Protein AF-0000000076696868 (afdb_homodimer)

Radius of gyration: 22.33 Å; Cα contacts (8 Å, |Δi|>4): 711; chains: 2; bounding box: 45×83×72 Å

pLDDT: mean 80.1, std 23.97, range [24.52, 98.88]

InterPro domains:
  IPR021109 Aspartic peptidase domain superfamily [G3DSA:2.40.70.10] (5-138)
  IPR021109 Aspartic peptidase domain superfamily [SSF50630] (14-116)

Organism: Amanita muscaria (strain Koide BX008) (NCBI:txid946122)

Sequence (354 aa):
VERSAMRVLDFKRIIPKPIVIEVMINGRPARGLLDCGSEADFISTTIVDQLKLRRDVLAKQLNIRLAVHGSRSKTNASATVNFQYQGINEERRFDVSNLDNNDVILGTPFWYQHQILGGFNPTRVIVGSNVSLPMEGEEVNVVTSAAADVFEDDLEKIRQMLKTEGADLCPDTAKTGVERSAMRVLDFKRIIPKPIVIEVMINGRPARGLLDCGSEADFISTTIVDQLKLRRDVLAKQLNIRLAVHGSRSKTNASATVNFQYQGINEERRFDVSNLDNNDVILGTPFWYQHQILGGFNPTRVIVGSNVSLPMEGEEVNVVTSAAADVFEDDLEKIRQMLKTEGADLCPDTAKTG

Structure (mmCIF, N/CA/C/O backbone):
data_AF-0000000076696868-model_v1
#
loop_
_entity.id
_entity.type
_entity.pdbx_description
1 polymer 'Uncharacterized protein'
#
loop_
_atom_site.group_PDB
_atom_site.id
_atom_site.type_symbol
_atom_site.label_atom_id
_atom_site.label_alt_id
_atom_site.label_comp_id
_atom_site.label_asym_id
_atom_site.label_entity_id
_atom_site.label_seq_id
_atom_site.pdbx_PDB_ins_code
_atom_site.Cartn_x
_atom_site.Cartn_y
_atom_site.Cartn_z
_atom_site.occupancy
_atom_site.B_iso_or_equiv
_atom_site.auth_seq_id
_atom_site.auth_comp_id
_atom_site.auth_asym_id
_atom_site.auth_atom_id
_atom_site.pdbx_PDB_model_num
ATOM 1 N N . VAL A 1 1 ? -27.203 -40.062 5.914 1 25.92 1 VAL A N 1
ATOM 2 C CA . VAL A 1 1 ? -26.344 -39.25 5.035 1 25.92 1 VAL A CA 1
ATOM 3 C C . VAL A 1 1 ? -25.578 -38.219 5.855 1 25.92 1 VAL A C 1
ATOM 5 O O . VAL A 1 1 ? -26.188 -37.375 6.504 1 25.92 1 VAL A O 1
ATOM 8 N N . GLU A 1 2 ? -24.453 -38.562 6.379 1 24.52 2 GLU A N 1
ATOM 9 C CA . GLU A 1 2 ? -23.547 -37.781 7.234 1 24.52 2 GLU A CA 1
ATOM 10 C C . GLU A 1 2 ? -23.234 -36.406 6.645 1 24.52 2 GLU A C 1
ATOM 12 O O . GLU A 1 2 ? -22.859 -36.312 5.48 1 24.52 2 GLU A O 1
ATOM 17 N N . ARG A 1 3 ? -23.922 -35.375 7.062 1 28.88 3 ARG A N 1
ATOM 18 C CA . ARG A 1 3 ? -23.625 -33.969 6.723 1 28.88 3 ARG A CA 1
ATOM 19 C C . ARG A 1 3 ? -22.125 -33.719 6.734 1 28.88 3 ARG A C 1
ATOM 21 O O . ARG A 1 3 ? -21.484 -33.844 7.777 1 28.88 3 ARG A O 1
ATOM 28 N N . SER A 1 4 ? -21.406 -34.188 5.73 1 29.89 4 SER A N 1
ATOM 29 C CA . SER A 1 4 ? -20.031 -33.75 5.57 1 29.89 4 SER A CA 1
ATOM 30 C C . SER A 1 4 ? -19.859 -32.312 6.02 1 29.89 4 SER A C 1
ATOM 32 O O . SER A 1 4 ? -20.453 -31.391 5.453 1 29.89 4 SER A O 1
ATOM 34 N N . ALA A 1 5 ? -19.844 -32.094 7.277 1 32.12 5 ALA A N 1
ATOM 35 C CA . ALA A 1 5 ? -19.5 -30.859 7.949 1 32.12 5 ALA A CA 1
ATOM 36 C C . ALA A 1 5 ? -18.406 -30.109 7.199 1 32.12 5 ALA A C 1
ATOM 38 O O . ALA A 1 5 ? -17.297 -30.609 7.055 1 32.12 5 ALA A O 1
ATOM 39 N N . MET A 1 6 ? -18.734 -29.484 6.172 1 33.69 6 MET A N 1
ATOM 40 C CA . MET A 1 6 ? -17.812 -28.547 5.566 1 33.69 6 MET A CA 1
ATOM 41 C C . MET A 1 6 ? -17 -27.812 6.637 1 33.69 6 MET A C 1
ATOM 43 O O . MET A 1 6 ? -17.562 -27.188 7.531 1 33.69 6 MET A O 1
ATOM 47 N N . ARG A 1 7 ? -16.031 -28.438 7.27 1 34.72 7 ARG A N 1
ATOM 48 C CA . ARG A 1 7 ? -15.062 -27.812 8.18 1 34.72 7 ARG A CA 1
ATOM 49 C C . ARG A 1 7 ? -14.781 -26.359 7.766 1 34.72 7 ARG A C 1
ATOM 51 O O . ARG A 1 7 ? -14.32 -26.109 6.652 1 34.72 7 ARG A O 1
ATOM 58 N N . VAL A 1 8 ? -15.562 -25.484 8.172 1 38.09 8 VAL A N 1
ATOM 59 C CA . VAL A 1 8 ? -15.227 -24.062 8.109 1 38.09 8 VAL A CA 1
ATOM 60 C C . VAL A 1 8 ? -13.789 -23.859 8.594 1 38.09 8 VAL A C 1
ATOM 62 O O . VAL A 1 8 ? -13.477 -24.141 9.758 1 38.09 8 VAL A O 1
ATOM 65 N N . LEU A 1 9 ? -12.781 -24.344 7.984 1 40.47 9 LEU A N 1
ATOM 66 C CA . LEU A 1 9 ? -11.414 -24.062 8.406 1 40.47 9 LEU A CA 1
ATOM 67 C C . LEU A 1 9 ? -11.25 -22.609 8.812 1 40.47 9 LEU A C 1
ATOM 69 O O . LEU A 1 9 ? -11.555 -21.703 8.031 1 40.47 9 LEU A O 1
ATOM 73 N N . ASP A 1 10 ? -11.461 -22.359 10.102 1 45.59 10 ASP A N 1
ATOM 74 C CA . ASP A 1 10 ? -11.062 -21.109 10.742 1 45.59 10 ASP A CA 1
ATOM 75 C C . ASP A 1 10 ? -9.672 -20.672 10.281 1 45.59 10 ASP A C 1
ATOM 77 O O . ASP A 1 10 ? -8.703 -21.406 10.43 1 45.59 10 ASP A O 1
ATOM 81 N N . PHE A 1 11 ? -9.594 -20.203 9.211 1 53.69 11 PHE A N 1
ATOM 82 C CA . PHE A 1 11 ? -8.273 -19.859 8.695 1 53.69 11 PHE A CA 1
ATOM 83 C C . PHE A 1 11 ? -7.648 -18.734 9.508 1 53.69 11 PHE A C 1
ATOM 85 O O . PHE A 1 11 ? -8.312 -17.734 9.812 1 53.69 11 PHE A O 1
ATOM 92 N N . LYS A 1 12 ? -6.742 -19.094 10.484 1 62.44 12 LYS A N 1
ATOM 93 C CA . LYS A 1 12 ? -5.836 -18.156 11.141 1 62.44 12 LYS A CA 1
ATOM 94 C C . LYS A 1 12 ? -4.93 -17.469 10.125 1 62.44 12 LYS A C 1
ATOM 96 O O . LYS A 1 12 ? -4.25 -18.125 9.344 1 62.44 12 LYS A O 1
ATOM 101 N N . ARG A 1 13 ? -5.211 -16.141 10.023 1 78.06 13 ARG A N 1
ATOM 102 C CA . ARG A 1 13 ? -4.32 -15.438 9.109 1 78.06 13 ARG A CA 1
ATOM 103 C C . ARG A 1 13 ? -3.197 -14.742 9.875 1 78.06 13 ARG A C 1
ATOM 105 O O . ARG A 1 13 ? -3.443 -14.078 10.883 1 78.06 13 ARG A O 1
ATOM 112 N N . ILE A 1 14 ? -1.997 -15.148 9.516 1 87.25 14 ILE A N 1
ATOM 113 C CA . ILE A 1 14 ? -0.809 -14.484 10.047 1 87.25 14 ILE A CA 1
ATOM 114 C C . ILE A 1 14 ? -0.416 -13.328 9.125 1 87.25 14 ILE A C 1
ATOM 116 O O . ILE A 1 14 ? -0.168 -13.531 7.934 1 87.25 14 ILE A O 1
ATOM 120 N N . ILE A 1 15 ? -0.408 -12.156 9.68 1 91.5 15 ILE A N 1
ATOM 121 C CA . ILE A 1 15 ? -0.156 -10.961 8.875 1 91.5 15 ILE A CA 1
ATOM 122 C C . ILE A 1 15 ? 1.052 -10.211 9.438 1 91.5 15 ILE A C 1
ATOM 124 O O . ILE A 1 15 ? 1.029 -9.742 10.578 1 91.5 15 ILE A O 1
ATOM 128 N N . PRO A 1 16 ? 2.119 -10.109 8.68 1 94.88 16 PRO A N 1
ATOM 129 C CA . PRO A 1 16 ? 3.213 -9.242 9.141 1 94.88 16 PRO A CA 1
ATOM 130 C C . PRO A 1 16 ? 2.764 -7.809 9.398 1 94.88 16 PRO A C 1
ATOM 132 O O . PRO A 1 16 ? 1.936 -7.273 8.656 1 94.88 16 PRO A O 1
ATOM 135 N N . LYS A 1 17 ? 3.318 -7.219 10.414 1 92.94 17 LYS A N 1
ATOM 136 C CA . LYS A 1 17 ? 2.996 -5.836 10.75 1 92.94 17 LYS A CA 1
ATOM 137 C C . LYS A 1 17 ? 3.473 -4.879 9.664 1 92.94 17 LYS A C 1
ATOM 139 O O . LYS A 1 17 ? 4.574 -5.035 9.133 1 92.94 17 LYS A O 1
ATOM 144 N N . PRO A 1 18 ? 2.615 -3.977 9.273 1 94.12 18 PRO A N 1
ATOM 145 C CA . PRO A 1 18 ? 3.092 -2.955 8.344 1 94.12 18 PRO A CA 1
ATOM 146 C C . PRO A 1 18 ? 4.176 -2.064 8.945 1 94.12 18 PRO A C 1
ATOM 148 O O . PRO A 1 18 ? 4.445 -2.137 10.141 1 94.12 18 PRO A O 1
ATOM 151 N N . ILE A 1 19 ? 4.812 -1.258 8.078 1 96.88 19 ILE A N 1
ATOM 152 C CA . ILE A 1 19 ? 5.812 -0.314 8.57 1 96.88 19 ILE A CA 1
ATOM 153 C C . ILE A 1 19 ? 5.121 0.958 9.055 1 96.88 19 ILE A C 1
ATOM 155 O O . ILE A 1 19 ? 4.68 1.782 8.25 1 96.88 19 ILE A O 1
ATOM 159 N N . VAL A 1 20 ? 5.047 1.073 10.336 1 96.56 20 VAL A N 1
ATOM 160 C CA . VAL A 1 20 ? 4.469 2.252 10.969 1 96.56 20 VAL A CA 1
ATOM 161 C C . VAL A 1 20 ? 5.551 3.014 11.727 1 96.56 20 VAL A C 1
ATOM 163 O O . VAL A 1 20 ? 6.305 2.424 12.508 1 96.56 20 VAL A O 1
ATOM 166 N N . ILE A 1 21 ? 5.59 4.293 11.445 1 97.44 21 ILE A N 1
ATOM 167 C CA . ILE A 1 21 ? 6.602 5.125 12.086 1 97.44 21 ILE A CA 1
ATOM 168 C C . ILE A 1 21 ? 5.93 6.238 12.883 1 97.44 21 ILE A C 1
ATOM 170 O O . ILE A 1 21 ? 4.773 6.586 12.625 1 97.44 21 ILE A O 1
ATOM 174 N N . GLU A 1 22 ? 6.633 6.746 13.852 1 97.56 22 GLU A N 1
ATOM 175 C CA . GLU A 1 22 ? 6.199 7.945 14.562 1 97.56 22 GLU A CA 1
ATOM 176 C C . GLU A 1 22 ? 6.754 9.203 13.906 1 97.56 22 GLU A C 1
ATOM 178 O O . GLU A 1 22 ? 7.965 9.328 13.711 1 97.56 22 GLU A O 1
ATOM 183 N N . VAL A 1 23 ? 5.891 10.102 13.562 1 98.38 23 VAL A N 1
ATOM 184 C CA . VAL A 1 23 ? 6.273 11.367 12.938 1 98.38 23 VAL A CA 1
ATOM 185 C C . VAL A 1 23 ? 5.742 12.531 13.773 1 98.38 23 VAL A C 1
ATOM 187 O O . VAL A 1 23 ? 4.996 12.328 14.734 1 98.38 23 VAL A O 1
ATOM 190 N N . MET A 1 24 ? 6.207 13.719 13.453 1 98.5 24 MET A N 1
ATOM 191 C CA . MET A 1 24 ? 5.656 14.93 14.055 1 98.5 24 MET A CA 1
ATOM 192 C C . MET A 1 24 ? 4.898 15.758 13.016 1 98.5 24 MET A C 1
ATOM 194 O O . MET A 1 24 ? 5.418 16.031 11.938 1 98.5 24 MET A O 1
ATOM 198 N N . ILE A 1 25 ? 3.715 16.078 13.32 1 98.62 25 ILE A N 1
ATOM 199 C CA . ILE A 1 25 ? 2.893 17 12.539 1 98.62 25 ILE A CA 1
ATOM 200 C C . ILE A 1 25 ? 2.676 18.297 13.328 1 98.62 25 ILE A C 1
ATOM 202 O O . ILE A 1 25 ? 1.98 18.297 14.344 1 98.62 25 ILE A O 1
ATOM 206 N N . ASN A 1 26 ? 3.297 19.391 12.859 1 98.25 26 ASN A N 1
ATOM 207 C CA . ASN A 1 26 ? 3.264 20.656 13.602 1 98.25 26 ASN A CA 1
ATOM 208 C C . ASN A 1 26 ? 3.678 20.453 15.055 1 98.25 26 ASN A C 1
ATOM 210 O O . ASN A 1 26 ? 3.006 20.953 15.969 1 98.25 26 ASN A O 1
ATOM 214 N N . GLY A 1 27 ? 4.672 19.641 15.18 1 97.56 27 GLY A N 1
ATOM 215 C CA . GLY A 1 27 ? 5.258 19.453 16.5 1 97.56 27 GLY A CA 1
ATOM 216 C C . GLY A 1 27 ? 4.512 18.438 17.328 1 97.56 27 GLY A C 1
ATOM 217 O O . GLY A 1 27 ? 4.895 18.156 18.469 1 97.56 27 GLY A O 1
ATOM 218 N N . ARG A 1 28 ? 3.479 17.781 16.875 1 98 28 ARG A N 1
ATOM 219 C CA . ARG A 1 28 ? 2.693 16.797 17.594 1 98 28 ARG A CA 1
ATOM 220 C C . ARG A 1 28 ? 2.947 15.391 17.047 1 98 28 ARG A C 1
ATOM 222 O O . ARG A 1 28 ? 2.947 15.188 15.828 1 98 28 ARG A O 1
ATOM 229 N N . PRO A 1 29 ? 3.117 14.445 17.938 1 97.38 29 PRO A N 1
ATOM 230 C CA . PRO A 1 29 ? 3.357 13.078 17.469 1 97.38 29 PRO A CA 1
ATOM 231 C C . PRO A 1 29 ? 2.16 12.5 16.719 1 97.38 29 PRO A C 1
ATOM 233 O O . PRO A 1 29 ? 1.012 12.75 17.094 1 97.38 29 PRO A O 1
ATOM 236 N N . ALA A 1 30 ? 2.438 11.75 15.688 1 97.81 30 ALA A N 1
ATOM 237 C CA . ALA A 1 30 ? 1.417 11.094 14.875 1 97.81 30 ALA A CA 1
ATOM 238 C C . ALA A 1 30 ? 1.927 9.766 14.32 1 97.81 30 ALA A C 1
ATOM 240 O O . ALA A 1 30 ? 3.135 9.578 14.148 1 97.81 30 ALA A O 1
ATOM 241 N N . ARG A 1 31 ? 1.025 8.891 14.031 1 97.25 31 ARG A N 1
ATOM 242 C CA . ARG A 1 31 ? 1.328 7.582 13.469 1 97.25 31 ARG A CA 1
ATOM 243 C C . ARG A 1 31 ? 1.292 7.621 11.945 1 97.25 31 ARG A C 1
ATOM 245 O O . ARG A 1 31 ? 0.264 7.953 11.352 1 97.25 31 ARG A O 1
ATOM 252 N N . GLY A 1 32 ? 2.42 7.266 11.328 1 98 32 GLY A N 1
ATOM 253 C CA . GLY A 1 32 ? 2.504 7.281 9.883 1 98 32 GLY A CA 1
ATOM 254 C C . GLY A 1 32 ? 2.744 5.906 9.281 1 98 32 GLY A C 1
ATOM 255 O O . GLY A 1 32 ? 3.684 5.211 9.672 1 98 32 GLY A O 1
ATOM 256 N N . LEU A 1 33 ? 1.909 5.523 8.383 1 98 33 LEU A N 1
ATOM 257 C CA . LEU A 1 33 ? 2.107 4.301 7.613 1 98 33 LEU A CA 1
ATOM 258 C C . LEU A 1 33 ? 2.988 4.559 6.398 1 98 33 LEU A C 1
ATOM 260 O O . LEU A 1 33 ? 2.689 5.438 5.586 1 98 33 LEU A O 1
ATOM 264 N N . LEU A 1 34 ? 4.145 3.861 6.293 1 98.44 34 LEU A N 1
ATOM 265 C CA . LEU A 1 34 ? 4.887 3.842 5.035 1 98.44 34 LEU A CA 1
ATOM 266 C C . LEU A 1 34 ? 4.254 2.873 4.043 1 98.44 34 LEU A C 1
ATOM 268 O O . LEU A 1 34 ? 4.246 1.661 4.27 1 98.44 34 LEU A O 1
ATOM 272 N N . ASP A 1 35 ? 3.709 3.451 2.975 1 97.5 35 ASP A N 1
ATOM 273 C CA . ASP A 1 35 ? 2.959 2.664 2 1 97.5 35 ASP A CA 1
ATOM 274 C C . ASP A 1 35 ? 3.467 2.916 0.583 1 97.5 35 ASP A C 1
ATOM 276 O O . ASP A 1 35 ? 3.029 3.855 -0.082 1 97.5 35 ASP A O 1
ATOM 280 N N . CYS A 1 36 ? 4.23 1.98 0.055 1 97.5 36 CYS A N 1
ATOM 281 C CA . CYS A 1 36 ? 4.848 2.166 -1.253 1 97.5 36 CYS A CA 1
ATOM 282 C C . CYS A 1 36 ? 3.848 1.904 -2.373 1 97.5 36 CYS A C 1
ATOM 284 O O . CYS A 1 36 ? 4.176 2.049 -3.551 1 97.5 36 CYS A O 1
ATOM 286 N N . GLY A 1 37 ? 2.648 1.571 -2.006 1 95.12 37 GLY A N 1
ATOM 287 C CA . GLY A 1 37 ? 1.604 1.359 -2.996 1 95.12 37 GLY A CA 1
ATOM 288 C C . GLY A 1 37 ? 0.652 2.535 -3.121 1 95.12 37 GLY A C 1
ATOM 289 O O . GLY A 1 37 ? -0.143 2.6 -4.062 1 95.12 37 GLY A O 1
ATOM 290 N N . SER A 1 38 ? 0.703 3.4 -2.174 1 95.25 38 SER A N 1
ATOM 291 C CA . SER A 1 38 ? -0.161 4.574 -2.211 1 95.25 38 SER A CA 1
ATOM 292 C C . SER A 1 38 ? 0.4 5.645 -3.141 1 95.25 38 SER A C 1
ATOM 294 O O . SER A 1 38 ? 1.537 6.09 -2.971 1 95.25 38 SER A O 1
ATOM 296 N N . GLU A 1 39 ? -0.403 6.102 -4.012 1 93.31 39 GLU A N 1
ATOM 297 C CA . GLU A 1 39 ? 0.048 7.047 -5.031 1 93.31 39 GLU A CA 1
ATOM 298 C C . GLU A 1 39 ? 0.117 8.469 -4.473 1 93.31 39 GLU A C 1
ATOM 300 O O . GLU A 1 39 ? 0.602 9.383 -5.145 1 93.31 39 GLU A O 1
ATOM 305 N N . ALA A 1 40 ? -0.316 8.68 -3.268 1 94.75 40 ALA A N 1
ATOM 306 C CA . ALA A 1 40 ? -0.328 10 -2.652 1 94.75 40 ALA A CA 1
ATOM 307 C C . ALA A 1 40 ? 0.002 9.914 -1.164 1 94.75 40 ALA A C 1
ATOM 309 O O . ALA A 1 40 ? 0.035 8.828 -0.59 1 94.75 40 ALA A O 1
ATOM 310 N N . ASP A 1 41 ? 0.343 11.047 -0.626 1 97.56 41 ASP A N 1
ATOM 311 C CA . ASP A 1 41 ? 0.438 11.227 0.82 1 97.56 41 ASP A CA 1
ATOM 312 C C . ASP A 1 41 ? -0.89 11.703 1.402 1 97.56 41 ASP A C 1
ATOM 314 O O . ASP A 1 41 ? -1.489 12.656 0.893 1 97.56 41 ASP A O 1
ATOM 318 N N . PHE A 1 42 ? -1.286 11.078 2.463 1 97.88 42 PHE A N 1
ATOM 319 C CA . PHE A 1 42 ? -2.584 11.406 3.041 1 97.88 42 PHE A CA 1
ATOM 320 C C . PHE A 1 42 ? -2.441 11.773 4.512 1 97.88 42 PHE A C 1
ATOM 322 O O . PHE A 1 42 ? -1.585 11.234 5.215 1 97.88 42 PHE A O 1
ATOM 329 N N . ILE A 1 43 ? -3.32 12.68 4.926 1 98.44 43 ILE A N 1
ATOM 330 C CA . ILE A 1 43 ? -3.496 12.992 6.34 1 98.44 43 ILE A CA 1
ATOM 331 C C . ILE A 1 43 ? -4.953 12.766 6.738 1 98.44 43 ILE A C 1
ATOM 333 O O . ILE A 1 43 ? -5.867 13.086 5.973 1 98.44 43 ILE A O 1
ATOM 337 N N . SER A 1 44 ? -5.145 12.25 7.902 1 97.62 44 SER A N 1
ATOM 338 C CA . SER A 1 44 ? -6.488 11.859 8.328 1 97.62 44 SER A CA 1
ATOM 339 C C . SER A 1 44 ? -7.328 13.086 8.68 1 97.62 44 SER A C 1
ATOM 341 O O . SER A 1 44 ? -6.812 14.062 9.219 1 97.62 44 SER A O 1
ATOM 343 N N . THR A 1 45 ? -8.602 12.938 8.414 1 96.44 45 THR A N 1
ATOM 344 C CA . THR A 1 45 ? -9.547 13.961 8.852 1 96.44 45 THR A CA 1
ATOM 345 C C . THR A 1 45 ? -9.477 14.148 10.359 1 96.44 45 THR A C 1
ATOM 347 O O . THR A 1 45 ? -9.625 15.266 10.859 1 96.44 45 THR A O 1
ATOM 350 N N . THR A 1 46 ? -9.219 13.102 11.07 1 94.94 46 THR A N 1
ATOM 351 C CA . THR A 1 46 ? -9.141 13.133 12.531 1 94.94 46 THR A CA 1
ATOM 352 C C . THR A 1 46 ? -8.023 14.062 12.992 1 94.94 46 THR A C 1
ATOM 354 O O . THR A 1 46 ? -8.242 14.938 13.836 1 94.94 46 THR A O 1
ATOM 357 N N . ILE A 1 47 ? -6.844 13.93 12.461 1 95.94 47 ILE A N 1
ATOM 358 C CA . ILE A 1 47 ? -5.695 14.742 12.836 1 95.94 47 ILE A CA 1
ATOM 359 C C . ILE A 1 47 ? -5.93 16.188 12.414 1 95.94 47 ILE A C 1
ATOM 361 O O . ILE A 1 47 ? -5.559 17.125 13.133 1 95.94 47 ILE A O 1
ATOM 365 N N . VAL A 1 48 ? -6.484 16.359 11.234 1 97.38 48 VAL A N 1
ATOM 366 C CA . VAL A 1 48 ? -6.781 17.688 10.75 1 97.38 48 VAL A CA 1
ATOM 367 C C . VAL A 1 48 ? -7.695 18.406 11.742 1 97.38 48 VAL A C 1
ATOM 369 O O . VAL A 1 48 ? -7.461 19.578 12.078 1 97.38 48 VAL A O 1
ATOM 372 N N . ASP A 1 49 ? -8.664 17.734 12.203 1 96.06 49 ASP A N 1
ATOM 373 C CA . ASP A 1 49 ? -9.617 18.312 13.141 1 96.06 49 ASP A CA 1
ATOM 374 C C . ASP A 1 49 ? -8.984 18.531 14.508 1 96.06 49 ASP A C 1
ATOM 376 O O . ASP 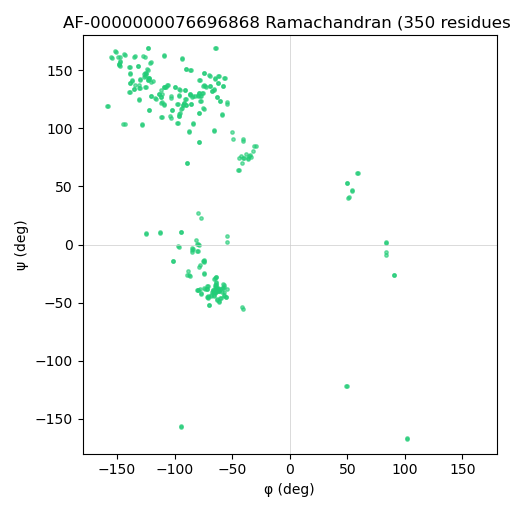A 1 49 ? -9.133 19.594 15.117 1 96.06 49 ASP A O 1
ATOM 380 N N . GLN A 1 50 ? -8.273 17.516 14.969 1 95.25 50 GLN A N 1
ATOM 381 C CA . GLN A 1 50 ? -7.676 17.562 16.297 1 95.25 50 GLN A CA 1
ATOM 382 C C . GLN A 1 50 ? -6.656 18.688 16.406 1 95.25 50 GLN A C 1
ATOM 384 O O . GLN A 1 50 ? -6.574 19.359 17.438 1 95.25 50 GLN A O 1
ATOM 389 N N . LEU A 1 51 ? -5.918 18.875 15.359 1 95.88 51 LEU A N 1
ATOM 390 C CA . LEU A 1 51 ? -4.844 19.859 15.391 1 95.88 51 LEU A CA 1
ATOM 391 C C . LEU A 1 51 ? -5.305 21.188 14.781 1 95.88 51 LEU A C 1
ATOM 393 O O . LEU A 1 51 ? -4.527 22.141 14.695 1 95.88 51 LEU A O 1
ATOM 397 N N . LYS A 1 52 ? -6.59 21.188 14.312 1 96.38 52 LYS A N 1
ATOM 398 C CA . LYS A 1 52 ? -7.18 22.375 13.695 1 96.38 52 LYS A CA 1
ATOM 399 C C . LYS A 1 52 ? -6.309 22.891 12.555 1 96.38 52 LYS A C 1
ATOM 401 O O . LYS A 1 52 ? -6.012 24.094 12.492 1 96.38 52 LYS A O 1
ATOM 406 N N . LEU A 1 53 ? -5.926 21.938 11.773 1 96.88 53 LEU A N 1
ATOM 407 C CA . LEU A 1 53 ? -5.105 22.312 10.617 1 96.88 53 LEU A CA 1
ATOM 408 C C . LEU A 1 53 ? -5.93 23.078 9.586 1 96.88 53 LEU A C 1
ATOM 410 O O . LEU A 1 53 ? -7.113 22.781 9.391 1 96.88 53 LEU A O 1
ATOM 414 N N . ARG A 1 54 ? -5.254 24 8.953 1 95.81 54 ARG A N 1
ATOM 415 C CA . ARG A 1 54 ? -5.902 24.672 7.836 1 95.81 54 ARG A CA 1
ATOM 416 C C . ARG A 1 54 ? -6.074 23.734 6.652 1 95.81 54 ARG A C 1
ATOM 418 O O . ARG A 1 54 ? -5.148 23 6.293 1 95.81 54 ARG A O 1
ATOM 425 N N . ARG A 1 55 ? -7.277 23.781 6.016 1 95.25 55 ARG A N 1
ATOM 426 C CA . ARG A 1 55 ? -7.574 22.984 4.82 1 95.25 55 ARG A CA 1
ATOM 427 C C . ARG A 1 55 ? -7.605 23.875 3.582 1 95.25 55 ARG A C 1
ATOM 429 O O . ARG A 1 55 ? -8.109 25 3.627 1 95.25 55 ARG A O 1
ATOM 436 N N . ASP A 1 56 ? -7.012 23.359 2.568 1 93.44 56 ASP A N 1
ATOM 437 C CA . ASP A 1 56 ? -7.176 23.953 1.245 1 93.44 56 ASP A CA 1
ATOM 438 C C . ASP A 1 56 ? -8.164 23.141 0.402 1 93.44 56 ASP A C 1
ATOM 440 O O . ASP A 1 56 ? -7.914 21.984 0.09 1 93.44 56 ASP A O 1
ATOM 444 N N . VAL A 1 57 ? -9.227 23.75 0.073 1 91.31 57 VAL A N 1
ATOM 445 C CA . VAL A 1 57 ? -10.242 23.078 -0.727 1 91.31 57 VAL A CA 1
ATOM 446 C C . VAL A 1 57 ? -9.781 22.984 -2.18 1 91.31 57 VAL A C 1
ATOM 448 O O . VAL A 1 57 ? -9.328 23.969 -2.758 1 91.31 57 VAL A O 1
ATOM 451 N N . LEU A 1 58 ? -9.898 21.812 -2.656 1 87.31 58 LEU A N 1
ATOM 452 C CA . LEU A 1 58 ? -9.484 21.594 -4.039 1 87.31 58 LEU A CA 1
ATOM 453 C C . LEU A 1 58 ? -10.562 22.078 -5.008 1 87.31 58 LEU A C 1
ATOM 455 O O . LEU A 1 58 ? -11.75 21.906 -4.75 1 87.31 58 LEU A O 1
ATOM 459 N N . ALA A 1 59 ? -10.07 22.641 -6.062 1 81.19 59 ALA A N 1
ATOM 460 C CA . ALA A 1 59 ? -11.016 23.094 -7.086 1 81.19 59 ALA A CA 1
ATOM 461 C C . ALA A 1 59 ? -11.789 21.906 -7.66 1 81.19 59 ALA A C 1
ATOM 463 O O . ALA A 1 59 ? -12.984 22.031 -7.953 1 81.19 59 ALA A O 1
ATOM 464 N N . LYS A 1 60 ? -11.133 20.859 -7.824 1 81.81 60 LYS A N 1
ATOM 465 C CA . LYS A 1 60 ? -11.734 19.609 -8.281 1 81.81 60 LYS A CA 1
ATOM 466 C C . LYS A 1 60 ? -11.414 18.469 -7.316 1 81.81 60 LYS A C 1
ATOM 468 O O . LYS A 1 60 ? -10.281 18.328 -6.855 1 81.81 60 LYS A O 1
ATOM 473 N N . GLN A 1 61 ? -12.484 17.812 -7.129 1 85.94 61 GLN A N 1
ATOM 474 C CA . GLN A 1 61 ? -12.289 16.625 -6.301 1 85.94 61 GLN A CA 1
ATOM 475 C C . GLN A 1 61 ? -11.32 15.648 -6.961 1 85.94 61 GLN A C 1
ATOM 477 O O . GLN A 1 61 ? -11.32 15.492 -8.188 1 85.94 61 GLN A O 1
ATOM 482 N N . LEU A 1 62 ? -10.578 15.016 -6.098 1 85.62 62 LEU A N 1
ATOM 483 C CA . LEU A 1 62 ? -9.625 14.023 -6.594 1 85.62 62 LEU A CA 1
ATOM 484 C C . LEU A 1 62 ? -10.078 12.609 -6.234 1 85.62 62 LEU A C 1
ATOM 486 O O . LEU A 1 62 ? -10.523 12.367 -5.113 1 85.62 62 LEU A O 1
ATOM 490 N N . ASN A 1 63 ? -9.961 11.797 -7.203 1 84.62 63 ASN A N 1
ATOM 491 C CA . ASN A 1 63 ? -10.242 10.383 -6.957 1 84.62 63 ASN A CA 1
ATOM 492 C C . ASN A 1 63 ? -9.062 9.695 -6.273 1 84.62 63 ASN A C 1
ATOM 494 O O . ASN A 1 63 ? -7.91 9.883 -6.672 1 84.62 63 ASN A O 1
ATOM 498 N N . ILE A 1 64 ? -9.398 9.023 -5.25 1 86 64 ILE A N 1
ATOM 499 C CA . ILE A 1 64 ? -8.406 8.188 -4.574 1 86 64 ILE A CA 1
ATOM 500 C C . ILE A 1 64 ? -8.453 6.77 -5.129 1 86 64 ILE A C 1
ATOM 502 O O . ILE A 1 64 ? -9.5 6.117 -5.082 1 86 64 ILE A O 1
ATOM 506 N N . ARG A 1 65 ? -7.348 6.348 -5.664 1 84.12 65 ARG A N 1
ATOM 507 C CA . ARG A 1 65 ? -7.293 4.992 -6.195 1 84.12 65 ARG A CA 1
ATOM 508 C C . ARG A 1 65 ? -7.145 3.969 -5.074 1 84.12 65 ARG A C 1
ATOM 510 O O . ARG A 1 65 ? -6.234 4.07 -4.25 1 84.12 65 ARG A O 1
ATOM 517 N N . LEU A 1 66 ? -8.102 3.072 -5.078 1 84.94 66 LEU A N 1
ATOM 518 C CA . LEU A 1 66 ? -8.062 1.965 -4.129 1 84.94 66 LEU A CA 1
ATOM 519 C C . LEU A 1 66 ? -7.75 0.651 -4.84 1 84.94 66 LEU A C 1
ATOM 521 O O . LEU A 1 66 ? -7.824 0.572 -6.066 1 84.94 66 LEU A O 1
ATOM 525 N N . ALA A 1 67 ? -7.355 -0.32 -4.145 1 83.25 67 ALA A N 1
ATOM 526 C CA . ALA A 1 67 ? -6.848 -1.576 -4.691 1 83.25 67 ALA A CA 1
ATOM 527 C C . ALA A 1 67 ? -7.938 -2.316 -5.465 1 83.25 67 ALA A C 1
ATOM 529 O O . ALA A 1 67 ? -7.66 -2.943 -6.488 1 83.25 67 ALA A O 1
ATOM 530 N N . VAL A 1 68 ? -9.078 -2.207 -5.008 1 85.44 68 VAL A N 1
ATOM 531 C CA . VAL A 1 68 ? -10.172 -3.004 -5.547 1 85.44 68 VAL A CA 1
ATOM 532 C C . VAL A 1 68 ? -10.938 -2.191 -6.586 1 85.44 68 VAL A C 1
ATOM 534 O O . VAL A 1 68 ? -11.344 -1.056 -6.324 1 85.44 68 VAL A O 1
ATOM 537 N N . HIS A 1 69 ? -11.078 -2.826 -7.684 1 83 69 HIS A N 1
ATOM 538 C CA . HIS A 1 69 ? -11.82 -2.178 -8.758 1 83 69 HIS A CA 1
ATOM 539 C C . HIS A 1 69 ? -13.234 -1.821 -8.32 1 83 69 HIS A C 1
ATOM 541 O O . HIS A 1 69 ? -13.914 -2.625 -7.676 1 83 69 HIS A O 1
ATOM 547 N N . GLY A 1 70 ? -13.625 -0.609 -8.703 1 78.75 70 GLY A N 1
ATOM 548 C CA . GLY A 1 70 ? -14.969 -0.169 -8.383 1 78.75 70 GLY A CA 1
ATOM 549 C C . GLY A 1 70 ? -15.062 0.554 -7.051 1 78.75 70 GLY A C 1
ATOM 550 O O . GLY A 1 70 ? -16.047 1.262 -6.793 1 78.75 70 GLY A O 1
ATOM 551 N N . SER A 1 71 ? -14.164 0.235 -6.195 1 79.62 71 SER A N 1
ATOM 552 C CA . SER A 1 71 ? -14.117 1.021 -4.969 1 79.62 71 SER A CA 1
ATOM 553 C C . SER A 1 71 ? -13.672 2.453 -5.242 1 79.62 71 SER A C 1
ATOM 555 O O . SER A 1 71 ? -12.727 2.678 -6 1 79.62 71 SER A O 1
ATOM 557 N N . ARG A 1 72 ? -14.43 3.33 -4.684 1 77.62 72 ARG A N 1
ATOM 558 C CA . ARG A 1 72 ? -14.156 4.73 -4.977 1 77.62 72 ARG A CA 1
ATOM 559 C C . ARG A 1 72 ? -14.086 5.559 -3.697 1 77.62 72 ARG A C 1
ATOM 561 O O . ARG A 1 72 ? -14.844 5.316 -2.756 1 77.62 72 ARG A O 1
ATOM 568 N N . SER A 1 73 ? -13.141 6.336 -3.646 1 85.56 73 SER A N 1
ATOM 569 C CA . SER A 1 73 ? -13.047 7.395 -2.646 1 85.56 73 SER A CA 1
ATOM 570 C C . SER A 1 73 ? -12.523 8.688 -3.26 1 85.56 73 SER A C 1
ATOM 572 O O . SER A 1 73 ? -11.961 8.68 -4.352 1 85.56 73 SER A O 1
ATOM 574 N N . LYS A 1 74 ? -12.945 9.727 -2.613 1 88.12 74 LYS A N 1
ATOM 575 C CA . LYS A 1 74 ? -12.547 11.039 -3.111 1 88.12 74 LYS A CA 1
ATOM 576 C C . LYS A 1 74 ? -12.016 11.914 -1.98 1 88.12 74 LYS A C 1
ATOM 578 O O . LYS A 1 74 ? -12.336 11.695 -0.811 1 88.12 74 LYS A O 1
ATOM 583 N N . THR A 1 75 ? -11.227 12.758 -2.373 1 90.75 75 THR A N 1
ATOM 584 C CA . THR A 1 75 ? -10.805 13.812 -1.464 1 90.75 75 THR A CA 1
ATOM 585 C C . THR A 1 75 ? -11.039 15.188 -2.088 1 90.75 75 THR A C 1
ATOM 587 O O . THR A 1 75 ? -10.914 15.352 -3.303 1 90.75 75 THR A O 1
ATOM 590 N N . ASN A 1 76 ? -11.414 16.141 -1.205 1 91.69 76 ASN A N 1
ATOM 591 C CA . ASN A 1 76 ? -11.703 17.484 -1.694 1 91.69 76 ASN A CA 1
ATOM 592 C C . ASN A 1 76 ? -10.859 18.531 -0.977 1 91.69 76 ASN A C 1
ATOM 594 O O . ASN A 1 76 ? -11.117 19.734 -1.097 1 91.69 76 ASN A O 1
ATOM 598 N N . ALA A 1 77 ? -9.969 18.094 -0.264 1 95.25 77 ALA A N 1
ATOM 599 C CA . ALA A 1 77 ? -9.164 19.047 0.498 1 95.25 77 ALA A CA 1
ATOM 600 C C . ALA A 1 77 ? -7.734 18.547 0.672 1 95.25 77 ALA A C 1
ATOM 602 O O . ALA A 1 77 ? -7.473 17.344 0.566 1 95.25 77 ALA A O 1
ATOM 603 N N . SER A 1 78 ? -6.883 19.438 0.838 1 96.69 78 SER A N 1
ATOM 604 C CA . SER A 1 78 ? -5.504 19.172 1.233 1 96.69 78 SER A CA 1
ATOM 605 C C . SER A 1 78 ? -5.113 20 2.459 1 96.69 78 SER A C 1
ATOM 607 O O . SER A 1 78 ? -5.824 20.922 2.848 1 96.69 78 SER A O 1
ATOM 609 N N . ALA A 1 79 ? -4.07 19.609 3.127 1 97.62 79 ALA A N 1
ATOM 610 C CA . ALA A 1 79 ? -3.463 20.344 4.23 1 97.62 79 ALA A CA 1
ATOM 611 C C . ALA A 1 79 ? -1.942 20.375 4.102 1 97.62 79 ALA A C 1
ATOM 613 O O . ALA A 1 79 ? -1.326 19.375 3.734 1 97.62 79 ALA A O 1
ATOM 614 N N . THR A 1 80 ? -1.401 21.5 4.293 1 98.19 80 THR A N 1
ATOM 615 C CA . THR A 1 80 ? 0.047 21.672 4.348 1 98.19 80 THR A CA 1
ATOM 616 C C . THR A 1 80 ? 0.518 21.844 5.789 1 98.19 80 THR A C 1
ATOM 618 O O . THR A 1 80 ? 0.008 22.688 6.52 1 98.19 80 THR A O 1
ATOM 621 N N . VAL A 1 81 ? 1.454 21.047 6.203 1 98.56 81 VAL A N 1
ATOM 622 C CA . VAL A 1 81 ? 1.868 21.031 7.602 1 98.56 81 VAL A CA 1
ATOM 623 C C . VAL A 1 81 ? 3.393 21.031 7.691 1 98.56 81 VAL A C 1
ATOM 625 O O . VAL A 1 81 ? 4.078 20.781 6.699 1 98.56 81 VAL A O 1
ATOM 628 N N . ASN A 1 82 ? 3.912 21.391 8.883 1 98.69 82 ASN A N 1
ATOM 629 C CA . ASN A 1 82 ? 5.293 21.047 9.219 1 98.69 82 ASN A CA 1
ATOM 630 C C . ASN A 1 82 ? 5.441 19.578 9.562 1 98.69 82 ASN A C 1
ATOM 632 O O . ASN A 1 82 ? 4.793 19.078 10.484 1 98.69 82 ASN A O 1
ATOM 636 N N . PHE A 1 83 ? 6.18 18.906 8.773 1 98.75 83 PHE A N 1
ATOM 637 C CA . PHE A 1 83 ? 6.371 17.469 8.883 1 98.75 83 PHE A CA 1
ATOM 638 C C . PHE A 1 83 ? 7.793 17.141 9.32 1 98.75 83 PHE A C 1
ATOM 640 O O . PHE A 1 83 ? 8.758 17.641 8.742 1 98.75 83 PHE A O 1
ATOM 647 N N . GLN A 1 84 ? 7.871 16.281 10.375 1 98.81 84 GLN A N 1
ATOM 648 C CA . GLN A 1 84 ? 9.188 15.875 10.844 1 98.81 84 GLN A CA 1
ATOM 649 C C . GLN A 1 84 ? 9.266 14.359 11.008 1 98.81 84 GLN A C 1
ATOM 651 O O . GLN A 1 84 ? 8.336 13.734 11.531 1 98.81 84 GLN A O 1
ATOM 656 N N . TYR A 1 85 ? 10.312 13.766 10.602 1 98.75 85 TYR A N 1
ATOM 657 C CA . TYR A 1 85 ? 10.68 12.367 10.758 1 98.75 85 TYR A CA 1
ATOM 658 C C . TYR A 1 85 ? 12.188 12.18 10.617 1 98.75 85 TYR A C 1
ATOM 660 O O . TYR A 1 85 ? 12.758 12.492 9.57 1 98.75 85 TYR A O 1
ATOM 668 N N . GLN A 1 86 ? 12.781 11.688 11.695 1 97.25 86 GLN A N 1
ATOM 669 C CA . GLN A 1 86 ? 14.234 11.602 11.719 1 97.25 86 GLN A CA 1
ATOM 670 C C . GLN A 1 86 ? 14.867 12.93 11.305 1 97.25 86 GLN A C 1
ATOM 672 O O . GLN A 1 86 ? 14.57 13.977 11.891 1 97.25 86 GLN A O 1
ATOM 677 N N . GLY A 1 87 ? 15.672 12.992 10.289 1 98.12 87 GLY A N 1
ATOM 678 C CA . GLY A 1 87 ? 16.359 14.195 9.859 1 98.12 87 GLY A CA 1
ATOM 679 C C . GLY A 1 87 ? 15.508 15.062 8.945 1 98.12 87 GLY A C 1
ATOM 680 O O . GLY A 1 87 ? 15.906 16.188 8.602 1 98.12 87 GLY A O 1
ATOM 681 N N . ILE A 1 88 ? 14.367 14.625 8.633 1 98.75 88 ILE A N 1
ATOM 682 C CA . ILE A 1 88 ? 13.484 15.367 7.742 1 98.75 88 ILE A CA 1
ATOM 683 C C . ILE 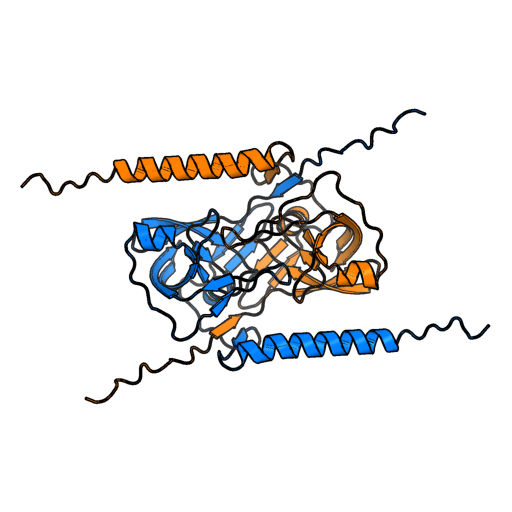A 1 88 ? 12.703 16.406 8.539 1 98.75 88 ILE A C 1
ATOM 685 O O . ILE A 1 88 ? 12.133 16.109 9.586 1 98.75 88 ILE A O 1
ATOM 689 N N . ASN A 1 89 ? 12.734 17.578 8.133 1 98.81 89 ASN A N 1
ATOM 690 C CA . ASN A 1 89 ? 11.969 18.719 8.641 1 98.81 89 ASN A CA 1
ATOM 691 C C . ASN A 1 89 ? 11.547 19.656 7.52 1 98.81 89 ASN A C 1
ATOM 693 O O . ASN A 1 89 ? 12.359 20.438 7.02 1 98.81 89 ASN A O 1
ATOM 697 N N . GLU A 1 90 ? 10.258 19.562 7.168 1 98.75 90 GLU A N 1
ATOM 698 C CA . GLU A 1 90 ? 9.828 20.297 5.992 1 98.75 90 GLU A CA 1
ATOM 699 C C . GLU A 1 90 ? 8.336 20.625 6.059 1 98.75 90 GLU A C 1
ATOM 701 O O . GLU A 1 90 ? 7.602 20.016 6.84 1 98.75 90 GLU A O 1
ATOM 706 N N . GLU A 1 91 ? 7.98 21.641 5.219 1 98.5 91 GLU A N 1
ATOM 707 C CA . GLU A 1 91 ? 6.562 21.797 4.898 1 98.5 91 GLU A CA 1
ATOM 708 C C . GLU A 1 91 ? 6.109 20.781 3.859 1 98.5 91 GLU A C 1
ATOM 710 O O . GLU A 1 91 ? 6.746 20.625 2.816 1 98.5 91 GLU A O 1
ATOM 715 N N . ARG A 1 92 ? 5.066 20.094 4.191 1 98.19 92 ARG A N 1
ATOM 716 C CA . ARG A 1 92 ? 4.613 19.047 3.281 1 98.19 92 ARG A CA 1
ATOM 717 C C . ARG A 1 92 ? 3.096 19.062 3.125 1 98.19 92 ARG A C 1
ATOM 719 O O . ARG A 1 92 ? 2.369 19.25 4.105 1 98.19 92 ARG A O 1
ATOM 726 N N . ARG A 1 93 ? 2.676 18.828 1.912 1 97.06 93 ARG A N 1
ATOM 727 C CA . ARG A 1 93 ? 1.261 18.797 1.556 1 97.06 93 ARG A CA 1
ATOM 728 C C . ARG A 1 93 ? 0.719 17.375 1.572 1 97.06 93 ARG A C 1
ATOM 730 O O . ARG A 1 93 ? 1.381 16.453 1.099 1 97.06 93 ARG A O 1
ATOM 737 N N . PHE A 1 94 ? -0.393 17.25 2.189 1 97.69 94 PHE A N 1
ATOM 738 C CA . PHE A 1 94 ? -1.115 15.984 2.232 1 97.69 94 PHE A CA 1
ATOM 739 C C . PHE A 1 94 ? -2.523 16.141 1.673 1 97.69 94 PHE A C 1
ATOM 741 O O . PHE A 1 94 ? -3.158 17.188 1.864 1 97.69 94 PHE A O 1
ATOM 748 N N . ASP A 1 95 ? -2.982 15.141 0.973 1 96.44 95 ASP A N 1
ATOM 749 C CA . ASP A 1 95 ? -4.418 15.055 0.718 1 96.44 95 ASP A CA 1
ATOM 750 C C . ASP A 1 95 ? -5.172 14.609 1.969 1 96.44 95 ASP A C 1
ATOM 752 O O . ASP A 1 95 ? -4.734 13.695 2.67 1 96.44 95 ASP A O 1
ATOM 756 N N . VAL A 1 96 ? -6.289 15.242 2.23 1 97.25 96 VAL A N 1
ATOM 757 C CA . VAL A 1 96 ? -7.07 14.914 3.418 1 97.25 96 VAL A CA 1
ATOM 758 C C . VAL A 1 96 ? -8.023 13.766 3.104 1 97.25 96 VAL A C 1
ATOM 760 O O . VAL A 1 96 ? -8.734 13.797 2.098 1 97.25 96 VAL A O 1
ATOM 763 N N . SER A 1 97 ? -8.016 12.781 3.918 1 95.94 97 SER A N 1
ATOM 764 C CA . SER A 1 97 ? -8.914 11.641 3.74 1 95.94 97 SER A CA 1
ATOM 765 C C . SER A 1 97 ? -9.32 11.047 5.082 1 95.94 97 SER A C 1
ATOM 767 O O . SER A 1 97 ? -8.656 11.273 6.098 1 95.94 97 SER A O 1
ATOM 769 N N . ASN A 1 98 ? -10.453 10.352 5.066 1 94.12 98 ASN A N 1
ATOM 770 C CA . ASN A 1 98 ? -10.875 9.594 6.242 1 94.12 98 ASN A CA 1
ATOM 771 C C . ASN A 1 98 ? -10.125 8.266 6.348 1 94.12 98 ASN A C 1
ATOM 773 O O . ASN A 1 98 ? -10.641 7.223 5.934 1 94.12 98 ASN A O 1
ATOM 777 N N . LEU A 1 99 ? -8.992 8.305 6.984 1 92.88 99 LEU A N 1
ATOM 778 C CA . LEU A 1 99 ? -8.094 7.148 7.023 1 92.88 99 LEU A CA 1
ATOM 779 C C . LEU A 1 99 ? -8.477 6.207 8.164 1 92.88 99 LEU A C 1
ATOM 781 O O . LEU A 1 99 ? -8.938 6.656 9.219 1 92.88 99 LEU A O 1
ATOM 785 N N . ASP A 1 100 ? -8.141 4.973 7.82 1 82.44 100 ASP A N 1
ATOM 786 C CA . ASP A 1 100 ? -8.375 3.945 8.836 1 82.44 100 ASP A CA 1
ATOM 787 C C . ASP A 1 100 ? -7.109 3.67 9.641 1 82.44 100 ASP A C 1
ATOM 789 O O . ASP A 1 100 ? -6.086 3.266 9.078 1 82.44 100 ASP A O 1
ATOM 793 N N . ASN A 1 101 ? -6.965 3.953 10.883 1 84 101 ASN A N 1
ATOM 794 C CA . ASN A 1 101 ? -5.984 3.461 11.852 1 84 101 ASN A CA 1
ATOM 795 C C . ASN A 1 101 ? -4.676 4.242 11.766 1 84 101 ASN A C 1
ATOM 797 O O . ASN A 1 101 ? -3.734 3.961 12.508 1 84 101 ASN A O 1
ATOM 801 N N . ASN A 1 102 ? -4.535 5.09 10.828 1 93.31 102 ASN A N 1
ATOM 802 C CA . ASN A 1 102 ? -3.312 5.871 10.688 1 93.31 102 ASN A CA 1
ATOM 803 C C . ASN A 1 102 ? -3.607 7.367 10.625 1 93.31 102 ASN A C 1
ATOM 805 O O . ASN A 1 102 ? -4.645 7.777 10.102 1 93.31 102 ASN A O 1
ATOM 809 N N . ASP A 1 103 ? -2.678 8.086 11.172 1 97.25 103 ASP A N 1
ATOM 810 C CA . ASP A 1 103 ? -2.805 9.539 11.117 1 97.25 103 ASP A CA 1
ATOM 811 C C . ASP A 1 103 ? -2.363 10.07 9.758 1 97.25 103 ASP A C 1
ATOM 813 O O . ASP A 1 103 ? -2.951 11.023 9.242 1 97.25 103 ASP A O 1
ATOM 817 N N . VAL A 1 104 ? -1.316 9.484 9.227 1 98.38 104 VAL A N 1
ATOM 818 C CA . VAL A 1 104 ? -0.85 9.852 7.898 1 98.38 104 VAL A CA 1
ATOM 819 C C . VAL A 1 104 ? -0.446 8.594 7.129 1 98.38 104 VAL A C 1
ATOM 821 O O . VAL A 1 104 ? -0.041 7.594 7.727 1 98.38 104 VAL A O 1
ATOM 824 N N . ILE A 1 105 ? -0.643 8.617 5.867 1 98.19 105 ILE A N 1
ATOM 825 C CA . ILE A 1 105 ? -0.078 7.648 4.934 1 98.19 105 ILE A CA 1
ATOM 826 C C . ILE A 1 105 ? 0.997 8.32 4.082 1 98.19 105 ILE A C 1
ATOM 828 O O . ILE A 1 105 ? 0.746 9.352 3.455 1 98.19 105 ILE A O 1
ATOM 832 N N . LEU A 1 106 ? 2.182 7.777 4.195 1 98.69 106 LEU A N 1
ATOM 833 C CA . LEU A 1 106 ? 3.299 8.242 3.377 1 98.69 106 LEU A CA 1
ATOM 834 C C . LEU A 1 106 ? 3.482 7.352 2.152 1 98.69 106 LEU A C 1
ATOM 836 O O . LEU A 1 106 ? 4.027 6.25 2.256 1 98.69 106 LEU A O 1
ATOM 840 N N . GLY A 1 107 ? 3.055 7.887 1.021 1 98.19 107 GLY A N 1
ATOM 841 C CA . GLY A 1 107 ? 3.023 7.121 -0.216 1 98.19 107 GLY A CA 1
ATOM 842 C C . GLY A 1 107 ? 4.266 7.316 -1.066 1 98.19 107 GLY A C 1
ATOM 843 O O . GLY A 1 107 ? 5.324 7.684 -0.553 1 98.19 107 GLY A O 1
ATOM 844 N N . THR A 1 108 ? 4.102 7.059 -2.395 1 97.81 108 THR A N 1
ATOM 845 C CA . THR A 1 108 ? 5.223 7.027 -3.326 1 97.81 108 THR A CA 1
ATOM 846 C C . THR A 1 108 ? 5.883 8.398 -3.426 1 97.81 108 THR A C 1
ATOM 848 O O . THR A 1 108 ? 7.094 8.5 -3.625 1 97.81 108 THR A O 1
ATOM 851 N N . PRO A 1 109 ? 5.191 9.555 -3.295 1 97.75 109 PRO A N 1
ATOM 852 C CA . PRO A 1 109 ? 5.906 10.828 -3.318 1 97.75 109 PRO A CA 1
ATOM 853 C C . PRO A 1 109 ? 6.934 10.953 -2.193 1 97.75 109 PRO A C 1
ATOM 855 O O . PRO A 1 109 ? 8.078 11.336 -2.436 1 97.75 109 PRO A O 1
ATOM 858 N N . PHE A 1 110 ? 6.496 10.586 -1.016 1 98.62 110 PHE A N 1
ATOM 859 C CA . PHE A 1 110 ? 7.418 10.625 0.114 1 98.62 110 PHE A CA 1
ATOM 860 C C . PHE A 1 110 ? 8.578 9.664 -0.096 1 98.62 110 PHE A C 1
ATOM 862 O O . PHE A 1 110 ? 9.742 10.023 0.115 1 98.62 110 PHE A O 1
ATOM 869 N N . TRP A 1 111 ? 8.266 8.422 -0.5 1 98.62 111 TRP A N 1
ATOM 870 C CA . TRP A 1 111 ? 9.281 7.406 -0.761 1 98.62 111 TRP A CA 1
ATOM 871 C C . TRP A 1 111 ? 10.305 7.906 -1.781 1 98.62 111 TRP A C 1
ATOM 873 O O . TRP A 1 111 ? 11.508 7.754 -1.585 1 98.62 111 TRP A O 1
ATOM 883 N N . TYR A 1 112 ? 9.797 8.5 -2.809 1 98.44 112 TYR A N 1
ATOM 884 C CA . TYR A 1 112 ? 10.648 8.977 -3.895 1 98.44 112 TYR A CA 1
ATOM 885 C C . TYR A 1 112 ? 11.477 10.172 -3.455 1 98.44 112 TYR A C 1
ATOM 887 O O . TYR A 1 112 ? 12.703 10.172 -3.596 1 98.44 112 TYR A O 1
ATOM 895 N N . GLN A 1 113 ? 10.836 11.164 -2.904 1 98.5 113 GLN A N 1
ATOM 896 C CA . GLN A 1 113 ? 11.492 12.43 -2.59 1 98.5 113 GLN A CA 1
ATOM 897 C C . GLN A 1 113 ? 12.578 12.242 -1.535 1 98.5 113 GLN A C 1
ATOM 899 O O . GLN A 1 113 ? 13.578 12.961 -1.528 1 98.5 113 GLN A O 1
ATOM 904 N N . HIS A 1 114 ? 12.453 11.242 -0.659 1 98.69 114 HIS A N 1
ATOM 905 C CA . HIS A 1 114 ? 13.406 11.062 0.428 1 98.69 114 HIS A CA 1
ATOM 906 C C . HIS A 1 114 ? 14.227 9.789 0.237 1 98.69 114 HIS A C 1
ATOM 908 O O . HIS A 1 114 ? 14.93 9.359 1.15 1 98.69 114 HIS A O 1
ATOM 914 N N . GLN A 1 115 ? 14.117 9.18 -0.936 1 98.12 115 GLN A N 1
ATOM 915 C CA . GLN A 1 115 ? 14.883 7.984 -1.277 1 98.12 115 GLN A CA 1
ATOM 916 C C . GLN A 1 115 ? 14.773 6.926 -0.183 1 98.12 115 GLN A C 1
ATOM 918 O O . GLN A 1 115 ? 15.781 6.426 0.309 1 98.12 115 GLN A O 1
ATOM 923 N N . ILE A 1 116 ? 13.555 6.594 0.17 1 98.62 116 ILE A N 1
ATOM 924 C CA . ILE A 1 116 ? 13.289 5.629 1.232 1 98.62 116 ILE A CA 1
ATOM 925 C C . ILE A 1 116 ? 13.609 4.219 0.74 1 98.62 116 ILE A C 1
ATOM 927 O O . ILE A 1 116 ? 13.305 3.867 -0.402 1 98.62 116 ILE A O 1
ATOM 931 N N . LEU A 1 117 ? 14.25 3.482 1.551 1 97.88 117 LEU A N 1
ATOM 932 C CA . LEU A 1 117 ? 14.367 2.031 1.453 1 97.88 117 LEU A CA 1
ATOM 933 C C . LEU A 1 117 ? 13.609 1.35 2.588 1 97.88 117 LEU A C 1
ATOM 935 O O . LEU A 1 117 ? 13.805 1.679 3.758 1 97.88 117 LEU A O 1
ATOM 939 N N . GLY A 1 118 ? 12.672 0.513 2.227 1 97.62 118 GLY A N 1
ATOM 940 C CA . GLY A 1 118 ? 11.906 -0.249 3.201 1 97.62 118 GLY A CA 1
ATOM 941 C C . GLY A 1 118 ? 12.008 -1.749 3 1 97.62 118 GLY A C 1
ATOM 942 O O . GLY A 1 118 ? 12.086 -2.225 1.865 1 97.62 118 GLY A O 1
ATOM 943 N N . GLY A 1 119 ? 12.039 -2.449 4.074 1 97 119 GLY A N 1
ATOM 944 C CA . GLY A 1 119 ? 12.148 -3.898 3.994 1 97 119 GLY A CA 1
ATOM 945 C C . GLY A 1 119 ? 11.492 -4.609 5.164 1 97 119 GLY A C 1
ATOM 946 O O . GLY A 1 119 ? 11.125 -3.975 6.156 1 97 119 GLY A O 1
ATOM 947 N N . PHE A 1 120 ? 11.305 -5.883 4.996 1 97.44 120 PHE A N 1
ATOM 948 C CA . PHE A 1 120 ? 10.664 -6.734 5.996 1 97.44 120 PHE A CA 1
ATOM 949 C C . PHE A 1 120 ? 11.578 -7.891 6.387 1 97.44 120 PHE A C 1
ATOM 951 O O . PHE A 1 120 ? 12.398 -8.344 5.582 1 97.44 120 PHE A O 1
ATOM 958 N N . ASN A 1 121 ? 11.438 -8.383 7.68 1 96.12 121 ASN A N 1
ATOM 959 C CA . ASN A 1 121 ? 12.055 -9.602 8.203 1 96.12 121 ASN A CA 1
ATOM 960 C C . ASN A 1 121 ? 13.578 -9.547 8.109 1 96.12 121 ASN A C 1
ATOM 962 O O . ASN A 1 121 ? 14.188 -10.383 7.441 1 96.12 121 ASN A O 1
ATOM 966 N N . PRO A 1 122 ? 14.102 -8.547 8.82 1 94.62 122 PRO A N 1
ATOM 967 C CA . PRO A 1 122 ? 13.453 -7.66 9.797 1 94.62 122 PRO A CA 1
ATOM 968 C C . PRO A 1 122 ? 12.945 -6.367 9.164 1 94.62 122 PRO A C 1
ATOM 970 O O . PRO A 1 122 ? 13.359 -6.008 8.062 1 94.62 122 PRO A O 1
ATOM 973 N N . THR A 1 123 ? 12.055 -5.73 9.781 1 95.69 123 THR A N 1
ATOM 974 C CA . THR A 1 123 ? 11.578 -4.426 9.328 1 95.69 123 THR A CA 1
ATOM 975 C C . THR A 1 123 ? 12.703 -3.398 9.359 1 95.69 123 THR A C 1
ATOM 977 O O . THR A 1 123 ? 13.422 -3.289 10.352 1 95.69 123 THR A O 1
ATOM 980 N N . ARG A 1 124 ? 12.914 -2.705 8.195 1 95 124 ARG A N 1
ATOM 981 C CA . ARG A 1 124 ? 13.938 -1.676 8.062 1 95 124 ARG A CA 1
ATOM 982 C C . ARG A 1 124 ? 13.422 -0.481 7.27 1 95 124 ARG A C 1
ATOM 984 O O . ARG A 1 124 ? 12.664 -0.649 6.312 1 95 124 ARG A O 1
ATOM 991 N N . VAL A 1 125 ? 13.805 0.657 7.777 1 98 125 VAL A N 1
ATOM 992 C CA . VAL A 1 125 ? 13.539 1.896 7.059 1 98 125 VAL A CA 1
ATOM 993 C C . VAL A 1 125 ? 14.812 2.738 6.984 1 98 125 VAL A C 1
ATOM 995 O O . VAL A 1 125 ? 15.422 3.045 8.008 1 98 125 VAL A O 1
ATOM 998 N N . ILE A 1 126 ? 15.195 3.096 5.777 1 97.94 126 ILE A N 1
ATOM 999 C CA . ILE A 1 126 ? 16.344 3.967 5.566 1 97.94 126 ILE A CA 1
ATOM 1000 C C . ILE A 1 126 ? 15.906 5.227 4.824 1 97.94 126 ILE A C 1
ATOM 1002 O O . ILE A 1 126 ? 15.242 5.148 3.789 1 97.94 126 ILE A O 1
ATOM 1006 N N . VAL A 1 127 ? 16.297 6.316 5.434 1 98.44 127 VAL A N 1
ATOM 1007 C CA . VAL A 1 127 ? 16.078 7.602 4.777 1 98.44 127 VAL A CA 1
ATOM 1008 C C . VAL A 1 127 ? 17.344 8 4.004 1 98.44 127 VAL A C 1
ATOM 1010 O O . VAL A 1 127 ? 18.391 8.25 4.598 1 98.44 127 VAL A O 1
ATOM 1013 N N . GLY A 1 128 ? 17.172 8.094 2.689 1 98.31 128 GLY A N 1
ATOM 1014 C CA . GLY A 1 128 ? 18.328 8.406 1.858 1 98.31 128 GLY A CA 1
ATOM 1015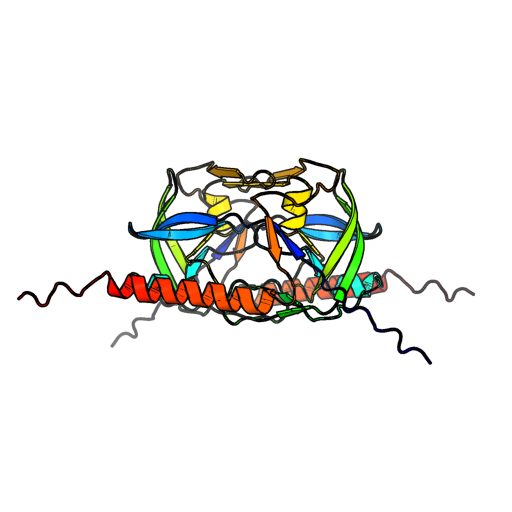 C C . GLY A 1 128 ? 18.578 9.891 1.723 1 98.31 128 GLY A C 1
ATOM 1016 O O . GLY A 1 128 ? 19.703 10.305 1.427 1 98.31 128 GLY A O 1
ATOM 1017 N N . SER A 1 129 ? 17.531 10.711 1.853 1 98.56 129 SER A N 1
ATOM 1018 C CA . SER A 1 129 ? 17.656 12.164 1.766 1 98.56 129 SER A CA 1
ATOM 1019 C C . SER A 1 129 ? 16.797 12.859 2.812 1 98.56 129 SER A C 1
ATOM 1021 O O . SER A 1 129 ? 15.594 12.609 2.902 1 98.56 129 SER A O 1
ATOM 1023 N N . ASN A 1 130 ? 17.391 13.773 3.504 1 98.25 130 ASN A N 1
ATOM 1024 C CA . ASN A 1 130 ? 16.656 14.531 4.52 1 98.25 130 ASN A CA 1
ATOM 1025 C C . ASN A 1 130 ? 15.922 15.727 3.912 1 98.25 130 ASN A C 1
ATOM 1027 O O . ASN A 1 130 ? 15.141 16.391 4.594 1 98.25 130 ASN A O 1
ATOM 1031 N N . VAL A 1 131 ? 16.156 15.906 2.648 1 98.25 131 VAL A N 1
ATOM 1032 C CA . VAL A 1 131 ? 15.484 16.984 1.932 1 98.25 131 VAL A CA 1
ATOM 1033 C C . VAL A 1 131 ? 14.664 16.406 0.784 1 98.25 131 VAL A C 1
ATOM 1035 O O . VAL A 1 131 ? 15.086 15.453 0.128 1 98.25 131 VAL A O 1
ATOM 1038 N N . SER A 1 132 ? 13.531 16.953 0.618 1 98.06 132 SER A N 1
ATOM 1039 C CA . SER A 1 132 ? 12.703 16.516 -0.497 1 98.06 132 SER A CA 1
ATOM 1040 C C . SER A 1 132 ? 13.398 16.75 -1.834 1 98.06 132 SER A C 1
ATOM 1042 O O . SER A 1 132 ? 13.742 17.891 -2.17 1 98.06 132 SER A O 1
ATOM 1044 N N . LEU A 1 133 ? 13.539 15.695 -2.566 1 97.75 133 LEU A N 1
ATOM 1045 C CA . LEU A 1 133 ? 14.125 15.797 -3.9 1 97.75 133 LEU A CA 1
ATOM 1046 C C . LEU A 1 133 ? 13.039 16.047 -4.949 1 97.75 133 LEU A C 1
ATOM 1048 O O . LEU A 1 133 ? 11.883 15.656 -4.758 1 97.75 133 LEU A O 1
ATOM 1052 N N . PRO A 1 134 ? 13.375 16.734 -6.059 1 95.69 134 PRO A N 1
ATOM 1053 C CA . PRO A 1 134 ? 12.391 16.953 -7.117 1 95.69 134 PRO A CA 1
ATOM 1054 C C . PRO A 1 134 ? 11.906 15.656 -7.75 1 95.69 134 PRO A C 1
ATOM 1056 O O . PRO A 1 134 ? 12.688 14.719 -7.914 1 95.69 134 PRO A O 1
ATOM 1059 N N . MET A 1 135 ? 10.656 15.578 -8.008 1 94.56 135 MET A N 1
ATOM 1060 C CA . MET A 1 135 ? 10.086 14.43 -8.703 1 94.56 135 MET A CA 1
ATOM 1061 C C . MET A 1 135 ? 10.148 14.625 -10.219 1 94.56 135 MET A C 1
ATOM 1063 O O . MET A 1 135 ? 9.289 15.289 -10.797 1 94.56 135 MET A O 1
ATOM 1067 N N . GLU A 1 136 ? 11.148 14.031 -10.727 1 89.62 136 GLU A N 1
ATOM 1068 C CA . GLU A 1 136 ? 11.383 14.195 -12.164 1 89.62 136 GLU A CA 1
ATOM 1069 C C . GLU A 1 136 ? 12.031 12.953 -12.758 1 89.62 136 GLU A C 1
ATOM 1071 O O . GLU A 1 136 ? 12.492 12.07 -12.031 1 89.62 136 GLU A O 1
ATOM 1076 N N . GLY A 1 137 ? 11.898 12.898 -14.07 1 84.62 137 GLY A N 1
ATOM 1077 C CA . GLY A 1 137 ? 12.555 11.805 -14.781 1 84.62 137 GLY A CA 1
ATOM 1078 C C . GLY A 1 137 ? 11.602 10.695 -15.18 1 84.62 137 GLY A C 1
ATOM 1079 O O . GLY A 1 137 ? 10.383 10.875 -15.164 1 84.62 137 GLY A O 1
ATOM 1080 N N . GLU A 1 138 ? 12.156 9.531 -15.578 1 83.75 138 GLU A N 1
ATOM 1081 C CA . GLU A 1 138 ? 11.398 8.43 -16.172 1 83.75 138 GLU A CA 1
ATOM 1082 C C . GLU A 1 138 ? 10.602 7.668 -15.117 1 83.75 138 GLU A C 1
ATOM 1084 O O . GLU A 1 138 ? 9.656 6.949 -15.445 1 83.75 138 GLU A O 1
ATOM 1089 N N . GLU A 1 139 ? 10.898 7.871 -13.922 1 85.44 139 GLU A N 1
ATOM 1090 C CA . GLU A 1 139 ? 10.273 7.09 -12.859 1 85.44 139 GLU A CA 1
ATOM 1091 C C . GLU A 1 139 ? 9.055 7.809 -12.289 1 85.44 139 GLU A C 1
ATOM 1093 O O . GLU A 1 139 ? 8.516 7.398 -11.258 1 85.44 139 GLU A O 1
ATOM 1098 N N . VAL A 1 140 ? 8.594 8.828 -12.891 1 82.81 140 VAL A N 1
ATOM 1099 C CA . VAL A 1 140 ? 7.43 9.562 -12.406 1 82.81 140 VAL A CA 1
ATOM 1100 C C . VAL A 1 140 ? 6.434 9.75 -13.555 1 82.81 140 VAL A C 1
ATOM 1102 O O . VAL A 1 140 ? 6.828 9.875 -14.711 1 82.81 140 VAL A O 1
ATOM 1105 N N . ASN A 1 141 ? 5.16 9.656 -13.188 1 80.12 141 ASN A N 1
ATOM 1106 C CA . ASN A 1 141 ? 4.074 9.992 -14.109 1 80.12 141 ASN A CA 1
ATOM 1107 C C . ASN A 1 141 ? 3.521 11.383 -13.844 1 80.12 141 ASN A C 1
ATOM 1109 O O . ASN A 1 141 ? 3.385 11.797 -12.688 1 80.12 141 ASN A O 1
ATOM 1113 N N . VAL A 1 142 ? 3.328 12.086 -14.859 1 66.25 142 VAL A N 1
ATOM 1114 C CA . VAL A 1 142 ? 2.65 13.367 -14.742 1 66.25 142 VAL A CA 1
ATOM 1115 C C . VAL A 1 142 ? 1.164 13.203 -15.055 1 66.25 142 VAL A C 1
ATOM 1117 O O . VAL A 1 142 ? 0.8 12.734 -16.141 1 66.25 142 VAL A O 1
ATOM 1120 N N . VAL A 1 143 ? 0.302 13.336 -14.07 1 60.62 143 VAL A N 1
ATOM 1121 C CA . VAL A 1 143 ? -1.139 13.195 -14.25 1 60.62 143 VAL A CA 1
ATOM 1122 C C . VAL A 1 143 ? -1.796 14.57 -14.258 1 60.62 143 VAL A C 1
ATOM 1124 O O . VAL A 1 143 ? -1.632 15.352 -13.312 1 60.62 143 VAL A O 1
ATOM 1127 N N . THR A 1 144 ? -2.248 15.016 -15.336 1 51.88 144 THR A N 1
ATOM 1128 C CA . THR A 1 144 ? -2.975 16.281 -15.438 1 51.88 144 THR A CA 1
ATOM 1129 C C . THR A 1 144 ? -4.453 16.078 -15.125 1 51.88 144 THR A C 1
ATOM 1131 O O . THR A 1 144 ? -5.016 15.016 -15.406 1 51.88 144 THR A O 1
ATOM 1134 N N . SER A 1 145 ? -5.133 16.859 -14.156 1 50.31 145 SER A N 1
ATOM 1135 C CA . SER A 1 145 ? -6.527 16.781 -13.734 1 50.31 145 SER A CA 1
ATOM 1136 C C . SER A 1 145 ? -7.453 16.562 -14.93 1 50.31 145 SER A C 1
ATOM 1138 O O . SER A 1 145 ? -8.438 15.836 -14.828 1 50.31 145 SER A O 1
ATOM 1140 N N . ALA A 1 146 ? -7.434 17.344 -15.898 1 42.19 146 ALA A N 1
ATOM 1141 C CA . ALA A 1 146 ? -8.289 17.109 -17.062 1 42.19 146 ALA A CA 1
ATOM 1142 C C . ALA A 1 146 ? -8.078 15.711 -17.625 1 42.19 146 ALA A C 1
ATOM 1144 O O . ALA A 1 146 ? -9.016 15.094 -18.125 1 42.19 146 ALA A O 1
ATOM 1145 N N . ALA A 1 147 ? -6.961 15.273 -17.641 1 38.16 147 ALA A N 1
ATOM 1146 C CA . ALA A 1 147 ? -6.527 14.047 -18.297 1 38.16 147 ALA A CA 1
ATOM 1147 C C . ALA A 1 147 ? -6.676 12.844 -17.375 1 38.16 147 ALA A C 1
ATOM 1149 O O . ALA A 1 147 ? -6.574 11.695 -17.828 1 38.16 147 ALA A O 1
ATOM 1150 N N . ALA A 1 148 ? -6.691 13.109 -16.078 1 44.47 148 ALA A N 1
ATOM 1151 C CA . ALA A 1 148 ? -6.723 11.984 -15.156 1 44.47 148 ALA A CA 1
ATOM 1152 C C . ALA A 1 148 ? -7.957 11.117 -15.391 1 44.47 148 ALA A C 1
ATOM 1154 O O . ALA A 1 148 ? -7.883 9.883 -15.297 1 44.47 148 ALA A O 1
ATOM 1155 N N . ASP A 1 149 ? -9.062 11.812 -15.633 1 42.34 149 ASP A N 1
ATOM 1156 C CA . ASP A 1 149 ? -10.281 11.078 -15.945 1 42.34 149 ASP A CA 1
ATOM 1157 C C . ASP A 1 149 ? -10.109 10.242 -17.219 1 42.34 149 ASP A C 1
ATOM 1159 O O . ASP A 1 149 ? -10.57 9.102 -17.281 1 42.34 149 ASP A O 1
ATOM 1163 N N . VAL A 1 150 ? -9.438 10.891 -18.109 1 39.75 150 VAL A N 1
ATOM 1164 C CA . VAL A 1 150 ? -9.344 10.32 -19.438 1 39.75 150 VAL A CA 1
ATOM 1165 C C . VAL A 1 150 ? -8.32 9.188 -19.453 1 39.75 150 VAL A C 1
ATOM 1167 O O . VAL A 1 150 ? -8.547 8.133 -20.047 1 39.75 150 VAL A O 1
ATOM 1170 N N . PHE A 1 151 ? -7.309 9.391 -18.766 1 39.53 151 PHE A N 1
ATOM 1171 C CA . PHE A 1 151 ? -6.223 8.422 -18.828 1 39.53 151 PHE A CA 1
ATOM 1172 C C . PHE A 1 151 ? -6.621 7.121 -18.141 1 39.53 151 PHE A C 1
ATOM 1174 O O . PHE A 1 151 ? -6.34 6.035 -18.641 1 39.53 151 PHE A O 1
ATOM 1181 N N . GLU A 1 152 ? -7.211 7.297 -17.016 1 44.28 152 GLU A N 1
ATOM 1182 C CA . GLU A 1 152 ? -7.664 6.07 -16.375 1 44.28 152 GLU A CA 1
ATOM 1183 C C . GLU A 1 152 ? -8.641 5.305 -17.266 1 44.28 152 GLU A C 1
ATOM 1185 O O . GLU A 1 152 ? -8.562 4.078 -17.375 1 44.28 152 GLU A O 1
ATOM 1190 N N . ASP A 1 153 ? -9.414 6.074 -17.906 1 44.97 153 ASP A N 1
ATOM 1191 C CA . ASP A 1 153 ? -10.375 5.469 -18.828 1 44.97 153 ASP A CA 1
ATOM 1192 C C . ASP A 1 153 ? -9.664 4.914 -20.062 1 44.97 153 ASP A C 1
ATOM 1194 O O . ASP A 1 153 ? -10 3.828 -20.531 1 44.97 153 ASP A O 1
ATOM 1198 N N . ASP A 1 154 ? -8.719 5.633 -20.469 1 43.72 154 ASP A N 1
ATOM 1199 C CA . ASP A 1 154 ? -8.062 5.207 -21.703 1 43.72 154 ASP A CA 1
ATOM 1200 C C . ASP A 1 154 ? -7.117 4.035 -21.438 1 43.72 154 ASP A C 1
ATOM 1202 O O . ASP A 1 154 ? -7.039 3.104 -22.234 1 43.72 154 ASP A O 1
ATOM 1206 N N . LEU A 1 155 ? -6.418 4.082 -20.406 1 45.16 155 LEU A N 1
ATOM 1207 C CA . LEU A 1 155 ? -5.555 2.949 -20.094 1 45.16 155 LEU A CA 1
ATOM 1208 C C . LEU A 1 155 ? -6.379 1.695 -19.828 1 45.16 155 LEU A C 1
ATOM 1210 O O . LEU A 1 155 ? -6.008 0.601 -20.25 1 45.16 155 LEU A O 1
ATOM 1214 N N . GLU A 1 156 ? -7.457 1.912 -19.203 1 48.25 156 GLU A N 1
ATOM 1215 C CA . GLU A 1 156 ? -8.383 0.796 -19.047 1 48.25 156 GLU A CA 1
ATOM 1216 C C . GLU A 1 156 ? -8.898 0.305 -20.391 1 48.25 156 GLU A C 1
ATOM 1218 O O . GLU A 1 156 ? -9.016 -0.902 -20.625 1 48.25 156 GLU A O 1
ATOM 1223 N N . LYS A 1 157 ? -9.102 1.267 -21.203 1 48.44 157 LYS A N 1
ATOM 1224 C CA . LYS A 1 157 ? -9.547 0.904 -22.547 1 48.44 157 LYS A CA 1
ATOM 1225 C C . LYS A 1 157 ? -8.438 0.182 -23.312 1 48.44 157 LYS A C 1
ATOM 1227 O O . LYS A 1 157 ? -8.695 -0.802 -24.016 1 48.44 157 LYS A O 1
ATOM 1232 N N . ILE A 1 158 ? -7.309 0.669 -23.219 1 47.66 158 ILE A N 1
ATOM 1233 C CA . ILE A 1 158 ? -6.184 0.048 -23.922 1 47.66 158 ILE A CA 1
ATOM 1234 C C . ILE A 1 158 ? -5.93 -1.344 -23.344 1 47.66 158 ILE A C 1
ATOM 1236 O O . ILE A 1 158 ? -5.715 -2.301 -24.078 1 47.66 158 ILE A O 1
ATOM 1240 N N . ARG A 1 159 ? -6.027 -1.433 -22.141 1 47.59 159 ARG A N 1
ATOM 1241 C CA . ARG A 1 159 ? -5.832 -2.725 -21.5 1 47.59 159 ARG A CA 1
ATOM 1242 C C . ARG A 1 159 ? -6.938 -3.701 -21.875 1 47.59 159 ARG A C 1
ATOM 1244 O O . ARG A 1 159 ? -6.672 -4.875 -22.156 1 47.59 159 ARG A O 1
ATOM 1251 N N . GLN A 1 160 ? -8.086 -3.129 -21.922 1 51.06 160 GLN A N 1
ATOM 1252 C CA . GLN A 1 160 ? -9.203 -3.943 -22.391 1 51.06 160 GLN A CA 1
ATOM 1253 C C . GLN A 1 160 ? -9.008 -4.34 -23.844 1 51.06 160 GLN A C 1
ATOM 1255 O O . GLN A 1 160 ? -9.305 -5.473 -24.234 1 51.06 160 GLN A O 1
ATOM 1260 N N . MET A 1 161 ? -8.523 -3.393 -24.578 1 48.34 161 MET A N 1
ATOM 1261 C CA . MET A 1 161 ? -8.258 -3.666 -26 1 48.34 161 MET A CA 1
ATOM 1262 C C . MET A 1 161 ? -7.176 -4.734 -26.141 1 48.34 161 MET A C 1
ATOM 1264 O O . MET A 1 161 ? -7.293 -5.625 -26.984 1 48.34 161 MET A O 1
ATOM 1268 N N . LEU A 1 162 ? -6.25 -4.613 -25.359 1 45.22 162 LEU A N 1
ATOM 1269 C CA . LEU A 1 162 ? -5.148 -5.57 -25.438 1 45.22 162 LEU A CA 1
ATOM 1270 C C . LEU A 1 162 ? -5.586 -6.941 -24.938 1 45.22 162 LEU A C 1
ATOM 1272 O O . LEU A 1 162 ? -5.188 -7.965 -25.5 1 45.22 162 LEU A O 1
ATOM 1276 N N . LYS A 1 163 ? -6.371 -6.961 -24.016 1 49.69 163 LYS A N 1
ATOM 1277 C CA . LYS A 1 163 ? -6.965 -8.203 -23.531 1 49.69 163 LYS A CA 1
ATOM 1278 C C . LYS A 1 163 ? -7.867 -8.836 -24.578 1 49.69 163 LYS A C 1
ATOM 1280 O O . LYS A 1 163 ? -7.848 -10.055 -24.766 1 49.69 163 LYS A O 1
ATOM 1285 N N . THR A 1 164 ? -8.594 -8.008 -25.125 1 47.69 164 THR A N 1
ATOM 1286 C CA . THR A 1 164 ? -9.484 -8.484 -26.188 1 47.69 164 THR A CA 1
ATOM 1287 C C . THR A 1 164 ? -8.68 -8.969 -27.391 1 47.69 164 THR A C 1
ATOM 1289 O O . THR A 1 164 ? -8.992 -10 -27.984 1 47.69 164 THR A O 1
ATOM 1292 N N . GLU A 1 165 ? -7.719 -8.242 -27.641 1 44.94 165 GLU A N 1
ATOM 1293 C CA . GLU A 1 165 ? -6.898 -8.641 -28.781 1 44.94 165 GLU A CA 1
ATOM 1294 C C . GLU A 1 165 ? -6.039 -9.859 -28.453 1 44.94 165 GLU A C 1
ATOM 1296 O O . GLU A 1 165 ? -5.801 -10.703 -29.328 1 44.94 165 GLU A O 1
ATOM 1301 N N . GLY A 1 166 ? -5.555 -9.891 -27.266 1 44.47 166 GLY A N 1
ATOM 1302 C CA . GLY A 1 166 ? -4.844 -11.094 -26.844 1 44.47 166 GLY A CA 1
ATOM 1303 C C . GLY A 1 166 ? -5.734 -12.32 -26.766 1 44.47 166 GLY A C 1
ATOM 1304 O O . GLY A 1 166 ? -5.273 -13.438 -26.984 1 44.47 166 GLY A O 1
ATOM 1305 N N . ALA A 1 167 ? -6.949 -12.211 -26.516 1 44.78 167 ALA A N 1
ATOM 1306 C CA . ALA A 1 167 ? -7.922 -13.297 -26.578 1 44.78 167 ALA A CA 1
ATOM 1307 C C . ALA A 1 167 ? -8.07 -13.812 -28.016 1 44.78 167 ALA A C 1
ATOM 1309 O O . ALA A 1 167 ? -8.273 -15.008 -28.234 1 44.78 167 ALA A O 1
ATOM 1310 N N . ASP A 1 168 ? -7.996 -12.961 -28.922 1 43.75 168 ASP A N 1
ATOM 1311 C CA . ASP A 1 168 ? -8.141 -13.383 -30.312 1 43.75 168 ASP A CA 1
ATOM 1312 C C . ASP A 1 168 ? -6.887 -14.109 -30.797 1 43.75 168 ASP A C 1
ATOM 1314 O O . ASP A 1 168 ? -6.945 -14.875 -31.766 1 43.75 168 ASP A O 1
ATOM 1318 N N . LEU A 1 169 ? -5.816 -13.883 -30.281 1 39.78 169 LEU A N 1
ATOM 1319 C CA . LEU A 1 169 ? -4.617 -14.547 -30.766 1 39.78 169 LEU A CA 1
ATOM 1320 C C . LEU A 1 169 ? -4.543 -15.984 -30.25 1 39.78 169 LEU A C 1
ATOM 1322 O O . LEU A 1 169 ? -3.734 -16.781 -30.734 1 39.78 169 LEU A O 1
ATOM 1326 N N . CYS A 1 170 ? -5.266 -16.391 -29.219 1 36.81 170 CYS A N 1
ATOM 1327 C CA . CYS A 1 170 ? -5.371 -17.812 -28.922 1 36.81 170 CYS A CA 1
ATOM 1328 C C . CYS A 1 170 ? -6.543 -18.438 -29.672 1 36.81 170 CYS A C 1
ATOM 1330 O O . CYS A 1 170 ? -7.68 -18.406 -29.188 1 36.81 170 CYS A O 1
ATOM 1332 N N . PRO A 1 171 ? -6.426 -18.562 -31 1 36.12 171 PRO A N 1
ATOM 1333 C CA . PRO A 1 171 ? -7.453 -19.2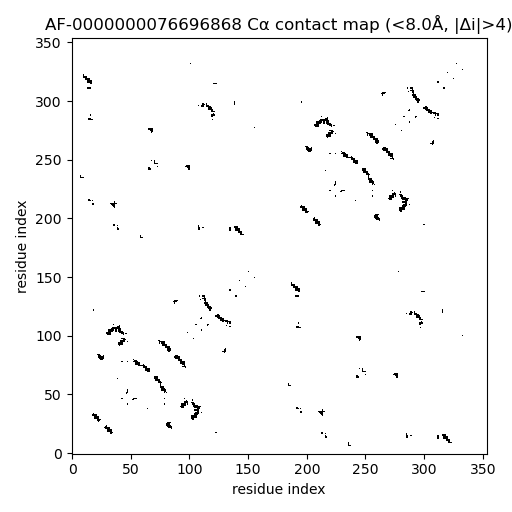97 -31.734 1 36.12 171 PRO A CA 1
ATOM 1334 C C . PRO A 1 171 ? -7.684 -20.719 -31.203 1 36.12 171 PRO A C 1
ATOM 1336 O O . PRO A 1 171 ? -6.777 -21.297 -30.609 1 36.12 171 PRO A O 1
ATOM 1339 N N . ASP A 1 172 ? -8.938 -20.938 -30.844 1 37.03 172 ASP A N 1
ATOM 1340 C CA . ASP A 1 172 ? -9.344 -22.328 -30.609 1 37.03 172 ASP A CA 1
ATOM 1341 C C . ASP A 1 172 ? -8.805 -23.25 -31.703 1 37.03 172 ASP A C 1
ATOM 1343 O O . ASP A 1 172 ? -9.18 -23.125 -32.875 1 37.03 172 ASP A O 1
ATOM 1347 N N . THR A 1 173 ? -7.602 -23.547 -31.703 1 38.53 173 THR A N 1
ATOM 1348 C CA . THR A 1 173 ? -7.059 -24.516 -32.656 1 38.53 173 THR A CA 1
ATOM 1349 C C . THR A 1 173 ? -7.812 -25.844 -32.594 1 38.53 173 THR A C 1
ATOM 1351 O O . THR A 1 173 ? -7.492 -26.781 -33.312 1 38.53 173 THR A O 1
ATOM 1354 N N . ALA A 1 174 ? -8.898 -26.141 -31.812 1 34.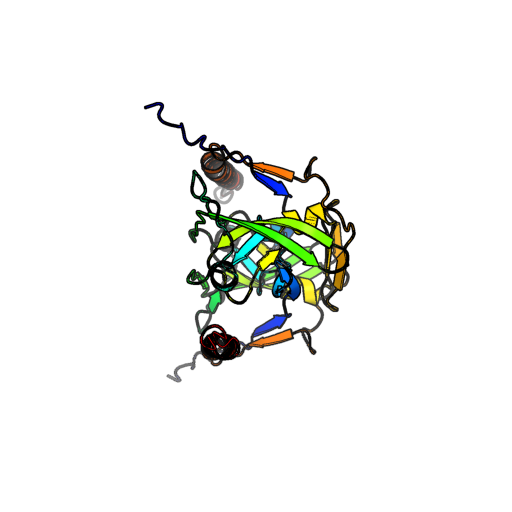91 174 ALA A N 1
ATOM 1355 C CA . ALA A 1 174 ? -9.406 -27.5 -31.859 1 34.91 174 ALA A CA 1
ATOM 1356 C C . ALA A 1 174 ? -10.156 -27.766 -33.156 1 34.91 174 ALA A C 1
ATOM 1358 O O . ALA A 1 174 ? -10.656 -28.859 -33.375 1 34.91 174 ALA A O 1
ATOM 1359 N N . LYS A 1 175 ? -10.547 -26.75 -33.969 1 35.44 175 LYS A N 1
ATOM 1360 C CA . LYS A 1 175 ? -11.523 -27.281 -34.906 1 35.44 175 LYS A CA 1
ATOM 1361 C C . LYS A 1 175 ? -10.836 -28.016 -36.062 1 35.44 175 LYS A C 1
ATOM 1363 O O . LYS A 1 175 ? -11.477 -28.344 -37.062 1 35.44 175 LYS A O 1
ATOM 1368 N N . THR A 1 176 ? -9.469 -28 -35.906 1 29.44 176 THR A N 1
ATOM 1369 C CA . THR A 1 176 ? -9.008 -28.734 -37.094 1 29.44 176 THR A CA 1
ATOM 1370 C C . THR A 1 176 ? -9.211 -30.234 -36.906 1 29.44 176 THR A C 1
ATOM 1372 O O . THR A 1 176 ? -8.781 -31.031 -37.719 1 29.44 176 THR A O 1
ATOM 1375 N N . GLY A 1 177 ? -10.211 -30.75 -35.938 1 25.73 177 GLY A N 1
ATOM 1376 C CA . GLY A 1 177 ? -10.516 -32.094 -36.375 1 25.73 177 GLY A CA 1
ATOM 1377 C C . GLY A 1 177 ? -11.438 -32.156 -37.562 1 25.73 177 GLY A C 1
ATOM 1378 O O . GLY A 1 177 ? -12.133 -31.188 -37.875 1 25.73 177 GLY A O 1
ATOM 1379 N N . VAL B 1 1 ? -17.797 44.531 -9.852 1 27.81 1 VAL B N 1
ATOM 1380 C CA . VAL B 1 1 ? -17.281 43.594 -8.867 1 27.81 1 VAL B CA 1
ATOM 1381 C C . VAL B 1 1 ? -16.656 42.375 -9.578 1 27.81 1 VAL B C 1
ATOM 1383 O O . VAL B 1 1 ? -17.344 41.656 -10.289 1 27.81 1 VAL B O 1
ATOM 1386 N N . GLU B 1 2 ? -15.414 42.469 -10 1 26.91 2 GLU B N 1
ATOM 1387 C CA . GLU B 1 2 ? -14.586 41.531 -10.719 1 26.91 2 GLU B CA 1
ATOM 1388 C C . GLU B 1 2 ? -14.625 40.156 -10.062 1 26.91 2 GLU B C 1
ATOM 1390 O O . GLU B 1 2 ? -14.359 40.031 -8.867 1 26.91 2 GLU B O 1
ATOM 1395 N N . ARG B 1 3 ? -15.531 39.25 -10.43 1 28.97 3 ARG B N 1
ATOM 1396 C CA . ARG B 1 3 ? -15.594 37.844 -10.039 1 28.97 3 ARG B CA 1
ATOM 1397 C C . ARG B 1 3 ? -14.188 37.219 -9.961 1 28.97 3 ARG B C 1
ATOM 1399 O O . ARG B 1 3 ? -13.469 37.188 -10.961 1 28.97 3 ARG B O 1
ATOM 1406 N N . SER B 1 4 ? -13.438 37.5 -8.859 1 31.36 4 SER B N 1
ATOM 1407 C CA . SER B 1 4 ? -12.195 36.781 -8.594 1 31.36 4 SER B CA 1
ATOM 1408 C C . SER B 1 4 ? -12.305 35.312 -9.039 1 31.36 4 SER B C 1
ATOM 1410 O O . SER B 1 4 ? -13.141 34.562 -8.539 1 31.36 4 SER B O 1
ATOM 1412 N N . ALA B 1 5 ? -12.219 35.094 -10.312 1 32.44 5 ALA B N 1
ATOM 1413 C CA . ALA B 1 5 ? -12.047 33.781 -10.945 1 32.44 5 ALA B CA 1
ATOM 1414 C C . ALA B 1 5 ? -11.227 32.844 -10.055 1 32.44 5 ALA B C 1
ATOM 1416 O O . ALA B 1 5 ? -10.062 33.125 -9.75 1 32.44 5 ALA B O 1
ATOM 1417 N N . MET B 1 6 ? -11.82 32.281 -9.125 1 33.78 6 MET B N 1
ATOM 1418 C CA . MET B 1 6 ? -11.164 31.188 -8.406 1 33.78 6 MET B CA 1
ATOM 1419 C C . MET B 1 6 ? -10.328 30.344 -9.352 1 33.78 6 MET B C 1
ATOM 1421 O O . MET B 1 6 ? -10.844 29.812 -10.336 1 33.78 6 MET B O 1
ATOM 1425 N N . ARG B 1 7 ? -9.188 30.75 -9.844 1 34.5 7 ARG B N 1
ATOM 1426 C CA . ARG B 1 7 ? -8.219 29.953 -10.594 1 34.5 7 ARG B CA 1
ATOM 1427 C C . ARG B 1 7 ? -8.273 28.5 -10.164 1 34.5 7 ARG B C 1
ATOM 1429 O O . ARG B 1 7 ? -8.055 28.172 -8.992 1 34.5 7 ARG B O 1
ATOM 1436 N N . VAL B 1 8 ? -9.133 27.766 -10.719 1 38.28 8 VAL B N 1
ATOM 1437 C CA . VAL B 1 8 ? -9.055 26.312 -10.633 1 38.28 8 VAL B CA 1
ATOM 1438 C C . VAL B 1 8 ? -7.617 25.859 -10.859 1 38.28 8 VAL B C 1
ATOM 1440 O O . VAL B 1 8 ? -7.059 26.047 -11.945 1 38.28 8 VAL B O 1
ATOM 1443 N N . LEU B 1 9 ? -6.66 26.156 -10.078 1 40.62 9 LEU B N 1
ATOM 1444 C CA . LEU B 1 9 ? -5.312 25.625 -10.25 1 40.62 9 LEU B CA 1
ATOM 1445 C C . LEU B 1 9 ? -5.352 24.156 -10.641 1 40.62 9 LEU B C 1
ATOM 1447 O O . LEU B 1 9 ? -5.934 23.328 -9.93 1 40.62 9 LEU B O 1
ATOM 1451 N N . ASP B 1 10 ? -5.422 23.906 -11.984 1 45.72 10 ASP B N 1
ATOM 1452 C CA . ASP B 1 10 ? -5.156 22.594 -12.57 1 45.72 10 ASP B CA 1
ATOM 1453 C C . ASP B 1 10 ? -3.967 21.922 -11.891 1 45.72 10 ASP B C 1
ATOM 1455 O O . ASP B 1 10 ? -2.857 22.469 -11.891 1 45.72 10 ASP B O 1
ATOM 1459 N N . PHE B 1 11 ? -4.145 21.484 -10.82 1 53.91 11 PHE B N 1
ATOM 1460 C CA . PHE B 1 11 ? -3.012 20.922 -10.102 1 53.91 11 PHE B CA 1
ATOM 1461 C C . PHE B 1 11 ? -2.488 19.672 -10.82 1 53.91 11 PHE B C 1
ATOM 1463 O O . PHE B 1 11 ? -3.268 18.812 -11.227 1 53.91 11 PHE B O 1
ATOM 1470 N N . LYS B 1 12 ? -1.402 19.844 -11.648 1 63.06 12 LYS B N 1
ATOM 1471 C CA . LYS B 1 12 ? -0.592 18.75 -12.172 1 63.06 12 LYS B CA 1
ATOM 1472 C C . LYS B 1 12 ? 0.011 17.922 -11.039 1 63.06 12 LYS B C 1
ATOM 1474 O O . LYS B 1 12 ? 0.691 18.453 -10.164 1 63.06 12 LYS B O 1
ATOM 1479 N N . ARG B 1 13 ? -0.523 16.688 -10.992 1 78.75 13 ARG B N 1
ATOM 1480 C CA . ARG B 1 13 ? 0.071 15.836 -9.961 1 78.75 13 ARG B CA 1
ATOM 1481 C C . ARG B 1 13 ? 1.157 14.938 -10.547 1 78.75 13 ARG B C 1
ATOM 1483 O O . ARG B 1 13 ? 0.961 14.328 -11.602 1 78.75 13 ARG B O 1
ATOM 1490 N N . ILE B 1 14 ? 2.34 15.109 -10.008 1 87.62 14 ILE B N 1
ATOM 1491 C CA . ILE B 1 14 ? 3.455 14.227 -10.344 1 87.62 14 ILE B CA 1
ATOM 1492 C C . ILE B 1 14 ? 3.482 13.039 -9.391 1 87.62 14 ILE B C 1
ATOM 1494 O O . ILE B 1 14 ? 3.576 13.211 -8.18 1 87.62 14 ILE B O 1
ATOM 1498 N N . ILE B 1 15 ? 3.354 11.875 -9.961 1 91.75 15 ILE B N 1
ATOM 1499 C CA . ILE B 1 15 ? 3.254 10.672 -9.148 1 91.75 15 ILE B CA 1
ATOM 1500 C C . ILE B 1 15 ? 4.371 9.703 -9.516 1 91.75 15 ILE B C 1
ATOM 1502 O O . ILE B 1 15 ? 4.441 9.234 -10.656 1 91.75 15 ILE B O 1
ATOM 1506 N N . PRO B 1 16 ? 5.27 9.414 -8.609 1 95.12 16 PRO B N 1
ATOM 1507 C CA . PRO B 1 16 ? 6.242 8.359 -8.906 1 95.12 16 PRO B CA 1
ATOM 1508 C C . PRO B 1 16 ? 5.582 7.027 -9.258 1 95.12 16 PRO B C 1
ATOM 1510 O O . PRO B 1 16 ? 4.562 6.66 -8.664 1 95.12 16 PRO B O 1
ATOM 1513 N N . LYS B 1 17 ? 6.176 6.332 -10.18 1 93.06 17 LYS B N 1
ATOM 1514 C CA . LYS B 1 17 ? 5.664 5.027 -10.586 1 93.06 17 LYS B CA 1
ATOM 1515 C C . LYS B 1 17 ? 5.785 4.012 -9.445 1 93.06 17 LYS B C 1
ATOM 1517 O O . LYS B 1 17 ? 6.805 3.973 -8.75 1 93.06 17 LYS B O 1
ATOM 1522 N N . PRO B 1 18 ? 4.73 3.281 -9.227 1 94.12 18 PRO B N 1
ATOM 1523 C CA . PRO B 1 18 ? 4.863 2.205 -8.242 1 94.12 18 PRO B CA 1
ATOM 1524 C C . PRO B 1 18 ? 5.852 1.125 -8.68 1 94.12 18 PRO B C 1
ATOM 1526 O O . PRO B 1 18 ? 6.316 1.135 -9.82 1 94.12 18 PRO B O 1
ATOM 1529 N N . ILE B 1 19 ? 6.18 0.238 -7.73 1 97 19 ILE B N 1
ATOM 1530 C CA . ILE B 1 19 ? 7.055 -0.88 -8.07 1 97 19 ILE B CA 1
ATOM 1531 C C . ILE B 1 19 ? 6.227 -2.012 -8.68 1 97 19 ILE B C 1
ATOM 1533 O O . ILE B 1 19 ? 5.527 -2.73 -7.965 1 97 19 ILE B O 1
ATOM 1537 N N . VAL B 1 20 ? 6.324 -2.127 -9.953 1 96.62 20 VAL B N 1
ATOM 1538 C CA . VAL B 1 20 ? 5.645 -3.191 -10.68 1 96.62 20 VAL B CA 1
ATOM 1539 C C . VAL B 1 20 ? 6.676 -4.148 -11.273 1 96.62 20 VAL B C 1
ATOM 1541 O O . VAL B 1 20 ? 7.633 -3.719 -11.922 1 96.62 20 VAL B O 1
ATOM 1544 N N . ILE B 1 21 ? 6.434 -5.41 -11.008 1 97.56 21 ILE B N 1
ATOM 1545 C CA . ILE B 1 21 ? 7.367 -6.422 -11.492 1 97.56 21 ILE B CA 1
ATOM 1546 C C . ILE B 1 21 ? 6.633 -7.406 -12.398 1 97.56 21 ILE B C 1
ATOM 1548 O O . ILE B 1 21 ? 5.41 -7.539 -12.32 1 97.56 21 ILE B O 1
ATOM 1552 N N . GLU B 1 22 ? 7.379 -8.039 -13.258 1 97.56 22 GLU B N 1
ATOM 1553 C CA . GLU B 1 22 ? 6.852 -9.156 -14.047 1 97.56 22 GLU B CA 1
ATOM 1554 C C . GLU B 1 22 ? 7.059 -10.484 -13.32 1 97.56 22 GLU B C 1
ATOM 1556 O O . GLU B 1 22 ? 8.18 -10.82 -12.938 1 97.56 22 GLU B O 1
ATOM 1561 N N . VAL B 1 23 ? 5.988 -11.203 -13.133 1 98.44 23 VAL B N 1
ATOM 1562 C CA . VAL B 1 23 ? 6.031 -12.508 -12.477 1 98.44 23 VAL B CA 1
ATOM 1563 C C . VAL B 1 23 ? 5.438 -13.57 -13.398 1 98.44 23 VAL B C 1
ATOM 1565 O O . VAL B 1 23 ? 4.898 -13.25 -14.461 1 98.44 23 VAL B O 1
ATOM 1568 N N . MET B 1 24 ? 5.621 -14.812 -13.031 1 98.56 24 MET B N 1
ATOM 1569 C CA . MET B 1 24 ? 4.961 -15.914 -13.719 1 98.56 24 MET B CA 1
ATOM 1570 C C . MET B 1 24 ? 3.918 -16.578 -12.828 1 98.56 24 MET B C 1
ATOM 1572 O O . MET B 1 24 ? 4.211 -16.922 -11.68 1 98.56 24 MET B O 1
ATOM 1576 N N . ILE B 1 25 ? 2.758 -16.688 -13.312 1 98.62 25 ILE B N 1
ATOM 1577 C CA . ILE B 1 25 ? 1.673 -17.422 -12.68 1 98.62 25 ILE B CA 1
ATOM 1578 C C . ILE B 1 25 ? 1.345 -18.672 -13.508 1 98.62 25 ILE B C 1
ATOM 1580 O O . ILE B 1 25 ? 0.824 -18.562 -14.617 1 98.62 25 ILE B O 1
ATOM 1584 N N . ASN B 1 26 ? 1.671 -19.859 -12.969 1 98.25 26 ASN B N 1
ATOM 1585 C CA . ASN B 1 26 ? 1.518 -21.094 -13.727 1 98.25 26 ASN B CA 1
ATOM 1586 C C . ASN B 1 26 ? 2.174 -21 -15.094 1 98.25 26 ASN B C 1
ATOM 1588 O O . ASN B 1 26 ? 1.567 -21.375 -16.109 1 98.25 26 ASN B O 1
ATOM 1592 N N . GLY B 1 27 ? 3.314 -20.375 -15.039 1 97.56 27 GLY B N 1
ATOM 1593 C CA . GLY B 1 27 ? 4.117 -20.328 -16.25 1 97.56 27 GLY B CA 1
ATOM 1594 C C . GLY B 1 27 ? 3.705 -19.203 -17.188 1 97.56 27 GLY B C 1
ATOM 1595 O O . GLY B 1 27 ? 4.301 -19.016 -18.25 1 97.56 27 GLY B O 1
ATOM 1596 N N . ARG B 1 28 ? 2.748 -18.375 -16.891 1 98 28 ARG B N 1
ATOM 1597 C CA . ARG B 1 28 ? 2.279 -17.266 -17.703 1 98 28 ARG B CA 1
ATOM 1598 C C . ARG B 1 28 ? 2.693 -15.922 -17.109 1 98 28 ARG B C 1
ATOM 1600 O O . ARG B 1 28 ? 2.539 -15.703 -15.898 1 98 28 ARG B O 1
ATOM 1607 N N . PRO B 1 29 ? 3.176 -15.039 -17.953 1 97.44 29 PRO B N 1
ATOM 1608 C CA . PRO B 1 29 ? 3.584 -13.734 -17.422 1 97.44 29 PRO B CA 1
ATOM 1609 C C . PRO B 1 29 ? 2.412 -12.93 -16.859 1 97.44 29 PRO B C 1
ATOM 1611 O O . PRO B 1 29 ? 1.309 -12.977 -17.406 1 97.44 29 PRO B O 1
ATOM 1614 N N . ALA B 1 30 ? 2.662 -12.227 -15.797 1 97.81 30 ALA B N 1
ATOM 1615 C CA . ALA B 1 30 ? 1.665 -11.383 -15.141 1 97.81 30 ALA B CA 1
ATOM 1616 C C . ALA B 1 30 ? 2.316 -10.164 -14.492 1 97.81 30 ALA B C 1
ATOM 1618 O O . ALA B 1 30 ? 3.498 -10.195 -14.141 1 97.81 30 ALA B O 1
ATOM 1619 N N . ARG B 1 31 ? 1.556 -9.141 -14.328 1 97.31 31 ARG B N 1
ATOM 1620 C CA . ARG B 1 31 ? 2.008 -7.898 -13.703 1 97.31 31 ARG B CA 1
ATOM 1621 C C . ARG B 1 31 ? 1.732 -7.91 -12.203 1 97.31 31 ARG B C 1
ATOM 1623 O O . ARG B 1 31 ? 0.582 -8.031 -11.781 1 97.31 31 ARG B O 1
ATOM 1630 N N . GLY B 1 32 ? 2.797 -7.762 -11.422 1 98.06 32 GLY B N 1
ATOM 1631 C CA . GLY B 1 32 ? 2.656 -7.77 -9.977 1 98.06 32 GLY B CA 1
ATOM 1632 C C . GLY B 1 32 ? 3.049 -6.453 -9.336 1 98.06 32 GLY B C 1
ATOM 1633 O O . GLY B 1 32 ? 4.148 -5.945 -9.562 1 98.06 32 GLY B O 1
ATOM 1634 N N . LEU B 1 33 ? 2.168 -5.91 -8.578 1 98 33 LEU B N 1
ATOM 1635 C CA . LEU B 1 33 ? 2.467 -4.73 -7.773 1 98 33 LEU B CA 1
ATOM 1636 C C . LEU B 1 33 ? 3.084 -5.125 -6.438 1 98 33 LEU B C 1
ATOM 1638 O O . LEU B 1 33 ? 2.506 -5.918 -5.691 1 98 33 LEU B O 1
ATOM 1642 N N . LEU B 1 34 ? 4.32 -4.648 -6.141 1 98.44 34 LEU B N 1
ATOM 1643 C CA . LEU B 1 34 ? 4.852 -4.746 -4.789 1 98.44 34 LEU B CA 1
ATOM 1644 C C . LEU B 1 34 ? 4.258 -3.662 -3.893 1 98.44 34 LEU B C 1
ATOM 1646 O O . LEU B 1 34 ? 4.508 -2.473 -4.102 1 98.44 34 LEU B O 1
ATOM 1650 N N . ASP B 1 35 ? 3.461 -4.109 -2.928 1 97.38 35 ASP B N 1
ATOM 1651 C CA . ASP B 1 35 ? 2.73 -3.182 -2.07 1 97.38 35 ASP B CA 1
ATOM 1652 C C . ASP B 1 35 ? 2.959 -3.502 -0.594 1 97.38 35 ASP B C 1
ATOM 1654 O O . ASP B 1 35 ? 2.256 -4.336 -0.019 1 97.38 35 ASP B O 1
ATOM 1658 N N . CYS B 1 36 ? 3.797 -2.717 0.056 1 97.44 36 CYS B N 1
ATOM 1659 C CA . CYS B 1 36 ? 4.16 -2.996 1.44 1 97.44 36 CYS B CA 1
ATOM 1660 C C . CYS B 1 36 ? 3.062 -2.541 2.395 1 97.44 36 CYS B C 1
ATOM 1662 O O . CYS B 1 36 ? 3.17 -2.732 3.607 1 97.44 36 CYS B O 1
ATOM 1664 N N . GLY B 1 37 ? 2.016 -1.995 1.856 1 95.12 37 GLY B N 1
ATOM 1665 C CA . GLY B 1 37 ? 0.887 -1.583 2.676 1 95.12 37 GLY B CA 1
ATOM 1666 C C . GLY B 1 37 ? -0.271 -2.562 2.631 1 95.12 37 GLY B C 1
ATOM 1667 O O . GLY B 1 37 ? -1.205 -2.465 3.43 1 95.12 37 GLY B O 1
ATOM 1668 N N . SER B 1 38 ? -0.237 -3.441 1.697 1 95.12 38 SER B N 1
ATOM 1669 C CA . SER B 1 38 ? -1.293 -4.441 1.582 1 95.12 38 SER B CA 1
ATOM 1670 C C . SER B 1 38 ? -1.084 -5.582 2.57 1 95.12 38 SER B C 1
ATOM 1672 O O . SER B 1 38 ? -0.035 -6.23 2.568 1 95.12 38 SER B O 1
ATOM 1674 N N . GLU B 1 39 ? -2.084 -5.867 3.316 1 93.25 39 GLU B N 1
ATOM 1675 C CA . GLU B 1 39 ? -1.971 -6.863 4.379 1 93.25 39 GLU B CA 1
ATOM 1676 C C . GLU B 1 39 ? -2.078 -8.281 3.824 1 93.25 39 GLU B C 1
ATOM 1678 O O . GLU B 1 39 ? -1.875 -9.258 4.551 1 93.25 39 GLU B O 1
ATOM 1683 N N . ALA B 1 40 ? -2.348 -8.414 2.566 1 94.62 40 ALA B N 1
ATOM 1684 C CA . ALA B 1 40 ? -2.506 -9.727 1.939 1 94.62 40 ALA B CA 1
ATOM 1685 C C . ALA B 1 40 ? -1.943 -9.727 0.521 1 94.62 40 ALA B C 1
ATOM 1687 O O . ALA B 1 40 ? -1.63 -8.672 -0.03 1 94.62 40 ALA B O 1
ATOM 1688 N N . ASP B 1 41 ? -1.74 -10.922 0.026 1 97.5 41 ASP B N 1
ATOM 1689 C CA . ASP B 1 41 ? -1.461 -11.133 -1.391 1 97.5 41 ASP B CA 1
ATOM 1690 C C . ASP B 1 41 ? -2.75 -11.375 -2.174 1 97.5 41 ASP B C 1
ATOM 1692 O O . ASP B 1 41 ? -3.586 -12.188 -1.771 1 97.5 41 ASP B O 1
ATOM 1696 N N . PHE B 1 42 ? -2.865 -10.688 -3.273 1 97.81 42 PHE B N 1
ATOM 1697 C CA . PHE B 1 42 ? -4.098 -10.781 -4.047 1 97.81 42 PHE B CA 1
ATOM 1698 C C . PHE B 1 42 ? -3.805 -11.195 -5.484 1 97.81 42 PHE B C 1
ATOM 1700 O O . PHE B 1 42 ? -2.768 -10.828 -6.043 1 97.81 42 PHE B O 1
ATOM 1707 N N . ILE B 1 43 ? -4.75 -11.938 -6.047 1 98.44 43 ILE B N 1
ATOM 1708 C CA . ILE B 1 43 ? -4.758 -12.227 -7.477 1 98.44 43 ILE B CA 1
ATOM 1709 C C . ILE B 1 43 ? -6.074 -11.758 -8.094 1 98.44 43 ILE B C 1
ATOM 1711 O O . ILE B 1 43 ? -7.137 -11.891 -7.48 1 98.44 43 ILE B O 1
ATOM 1715 N N . SER B 1 44 ? -5.996 -11.227 -9.258 1 97.62 44 SER B N 1
ATOM 1716 C CA . SER B 1 44 ? -7.168 -10.609 -9.875 1 97.62 44 SER B CA 1
ATOM 1717 C C . SER B 1 44 ? -8.156 -11.664 -10.367 1 97.62 44 SER B C 1
ATOM 1719 O O . SER B 1 44 ? -7.75 -12.727 -10.836 1 97.62 44 SER B O 1
ATOM 1721 N N . THR B 1 45 ? -9.406 -11.281 -10.289 1 96.44 45 THR B N 1
ATOM 1722 C CA . THR B 1 45 ? -10.445 -12.117 -10.883 1 96.44 45 THR B CA 1
ATOM 1723 C C . THR B 1 45 ? -10.18 -12.344 -12.367 1 96.44 45 THR B C 1
ATOM 1725 O O . THR B 1 45 ? -10.453 -13.422 -12.898 1 96.44 45 THR B O 1
ATOM 1728 N N . THR B 1 46 ? -9.633 -11.367 -13.031 1 94.81 46 THR B N 1
ATOM 1729 C CA . THR B 1 46 ? -9.344 -11.438 -14.461 1 94.81 46 THR B CA 1
ATOM 1730 C C . THR B 1 46 ? -8.352 -12.562 -14.758 1 94.81 46 THR B C 1
ATOM 1732 O O . THR B 1 46 ? -8.594 -13.398 -15.633 1 94.81 46 THR B O 1
ATOM 1735 N N . ILE B 1 47 ? -7.258 -12.648 -14.039 1 96 47 ILE B N 1
ATOM 1736 C CA . ILE B 1 47 ? -6.238 -13.664 -14.25 1 96 47 ILE B CA 1
ATOM 1737 C C . ILE B 1 47 ? -6.793 -15.039 -13.883 1 96 47 ILE B C 1
ATOM 1739 O O . ILE B 1 47 ? -6.492 -16.031 -14.547 1 96 47 ILE B O 1
ATOM 1743 N N . VAL B 1 48 ? -7.539 -15.07 -12.789 1 97.44 48 VAL B N 1
ATOM 1744 C CA . VAL B 1 48 ? -8.148 -16.328 -12.375 1 97.44 48 VAL B CA 1
ATOM 1745 C C . VAL B 1 48 ? -9.016 -16.891 -13.5 1 97.44 48 VAL B C 1
ATOM 1747 O O . VAL B 1 48 ? -8.945 -18.078 -13.812 1 97.44 48 VAL B O 1
ATOM 1750 N N . ASP B 1 49 ? -9.766 -16.047 -14.102 1 96.12 49 ASP B N 1
ATOM 1751 C CA . ASP B 1 49 ? -10.656 -16.453 -15.188 1 96.12 49 ASP B CA 1
ATOM 1752 C C . ASP B 1 49 ? -9.867 -16.797 -16.453 1 96.12 49 ASP B C 1
ATOM 1754 O O . ASP B 1 49 ? -10.117 -17.828 -17.078 1 96.12 49 ASP B O 1
ATOM 1758 N N . GLN B 1 50 ? -8.922 -15.953 -16.781 1 95.19 50 GLN B N 1
ATOM 1759 C CA . GLN B 1 50 ? -8.141 -16.125 -18 1 95.19 50 GLN B CA 1
ATOM 1760 C C . GLN B 1 50 ? -7.344 -17.422 -17.969 1 95.19 50 GLN B C 1
ATOM 1762 O O . GLN B 1 50 ? -7.223 -18.109 -18.984 1 95.19 50 GLN B O 1
ATOM 1767 N N . LEU B 1 51 ? -6.812 -17.719 -16.828 1 96 51 LEU B N 1
ATOM 1768 C CA . LEU B 1 51 ? -5.945 -18.875 -16.703 1 96 51 LEU B CA 1
ATOM 1769 C C . LEU B 1 51 ? -6.727 -20.078 -16.188 1 96 51 LEU B C 1
ATOM 1771 O O . LEU B 1 51 ? -6.156 -21.156 -15.984 1 96 51 LEU B O 1
ATOM 1775 N N . LYS B 1 52 ? -8.047 -19.859 -15.906 1 96.44 52 LYS B N 1
ATOM 1776 C CA . LYS B 1 52 ? -8.93 -20.906 -15.398 1 96.44 52 LYS B CA 1
ATOM 1777 C C . LYS B 1 52 ? -8.344 -21.562 -14.148 1 96.44 52 LYS B C 1
ATOM 1779 O O . LYS B 1 52 ? -8.281 -22.781 -14.055 1 96.44 52 LYS B O 1
ATOM 1784 N N . LEU B 1 53 ? -7.918 -20.688 -13.312 1 96.94 53 LEU B N 1
ATOM 1785 C CA . LEU B 1 53 ? -7.363 -21.172 -12.047 1 96.94 53 LEU B CA 1
ATOM 1786 C C . LEU B 1 53 ? -8.461 -21.766 -11.164 1 96.94 53 LEU B C 1
ATOM 1788 O O . LEU B 1 53 ? -9.586 -21.25 -11.141 1 96.94 53 LEU B O 1
ATOM 1792 N N . ARG B 1 54 ? -8.062 -22.781 -10.453 1 95.94 54 ARG B N 1
ATOM 1793 C CA . ARG B 1 54 ? -8.984 -23.312 -9.453 1 95.94 54 ARG B CA 1
ATOM 1794 C C . ARG B 1 54 ? -9.164 -22.328 -8.297 1 95.94 54 ARG B C 1
ATOM 1796 O O . ARG B 1 54 ? -8.188 -21.766 -7.801 1 95.94 54 ARG B O 1
ATOM 1803 N N . ARG B 1 55 ? -10.445 -22.141 -7.859 1 95.25 55 ARG B N 1
ATOM 1804 C CA . ARG B 1 55 ? -10.773 -21.312 -6.715 1 95.25 55 ARG B CA 1
ATOM 1805 C C . ARG B 1 55 ? -11.156 -22.156 -5.508 1 95.25 55 ARG B C 1
ATOM 1807 O O . ARG B 1 55 ? -11.852 -23.156 -5.645 1 95.25 55 ARG B O 1
ATOM 1814 N N . ASP B 1 56 ? -10.641 -21.734 -4.41 1 93.69 56 ASP B N 1
ATOM 1815 C CA . ASP B 1 56 ? -11.117 -22.266 -3.135 1 93.69 56 ASP B CA 1
ATOM 1816 C C . ASP B 1 56 ? -12.055 -21.266 -2.445 1 93.69 56 ASP B C 1
ATOM 1818 O O . ASP B 1 56 ? -11.648 -20.172 -2.08 1 93.69 56 ASP B O 1
ATOM 1822 N N . VAL B 1 57 ? -13.25 -21.672 -2.303 1 91.44 57 VAL B N 1
ATOM 1823 C CA . VAL B 1 57 ? -14.234 -20.797 -1.666 1 91.44 57 VAL B CA 1
ATOM 1824 C C . VAL B 1 57 ? -14 -20.781 -0.157 1 91.44 57 VAL B C 1
ATOM 1826 O O . VAL B 1 57 ? -13.844 -21.828 0.471 1 91.44 57 VAL B O 1
ATOM 1829 N N . LEU B 1 58 ? -13.953 -19.594 0.313 1 87.5 58 LEU B N 1
ATOM 1830 C CA . LEU B 1 58 ? -13.742 -19.438 1.747 1 87.5 58 LEU B CA 1
ATOM 1831 C C . LEU B 1 58 ? -15.023 -19.703 2.521 1 87.5 58 LEU B C 1
ATOM 1833 O O . LEU B 1 58 ? -16.109 -19.312 2.078 1 87.5 58 LEU B O 1
ATOM 1837 N N . ALA B 1 59 ? -14.828 -20.328 3.617 1 81.81 59 ALA B N 1
ATOM 1838 C CA . ALA B 1 59 ? -15.992 -20.578 4.469 1 81.81 59 ALA B CA 1
ATOM 1839 C C . ALA B 1 59 ? -16.625 -19.266 4.93 1 81.81 59 ALA B C 1
ATOM 1841 O O . ALA B 1 59 ? -17.844 -19.141 5.016 1 81.81 59 ALA B O 1
ATOM 1842 N N . LYS B 1 60 ? -15.828 -18.344 5.238 1 82.25 60 LYS B N 1
ATOM 1843 C CA . LYS B 1 60 ? -16.234 -17 5.605 1 82.25 60 LYS B CA 1
ATOM 1844 C C . LYS B 1 60 ? -15.562 -15.953 4.723 1 82.25 60 LYS B C 1
ATOM 1846 O O . LYS B 1 60 ? -14.367 -16.047 4.453 1 82.25 60 LYS B O 1
ATOM 1851 N N . GLN B 1 61 ? -16.453 -15.102 4.383 1 86.12 61 GLN B N 1
ATOM 1852 C CA . GLN B 1 61 ? -15.898 -13.992 3.609 1 86.12 61 GLN B CA 1
ATOM 1853 C C . GLN B 1 61 ? -14.883 -13.211 4.43 1 86.12 61 GLN B C 1
ATOM 1855 O O . GLN B 1 61 ? -15.047 -13.039 5.637 1 86.12 61 GLN B O 1
ATOM 1860 N N . LEU B 1 62 ? -13.898 -12.766 3.701 1 85.81 62 LEU B N 1
ATOM 1861 C CA . LEU B 1 62 ? -12.875 -11.961 4.348 1 85.81 62 LEU B CA 1
ATOM 1862 C C . LEU B 1 62 ? -12.992 -10.492 3.947 1 85.81 62 LEU B C 1
ATOM 1864 O O . LEU B 1 62 ? -13.219 -10.18 2.775 1 85.81 62 LEU B O 1
ATOM 1868 N N . ASN B 1 63 ? -12.875 -9.688 4.938 1 84.81 63 ASN B N 1
ATOM 1869 C CA . ASN B 1 63 ? -12.844 -8.25 4.672 1 84.81 63 ASN B CA 1
ATOM 1870 C C . ASN B 1 63 ? -11.477 -7.797 4.184 1 84.81 63 ASN B C 1
ATOM 1872 O O . ASN B 1 63 ? -10.453 -8.18 4.754 1 84.81 63 ASN B O 1
ATOM 1876 N N . ILE B 1 64 ? -11.523 -7.094 3.129 1 86.19 64 ILE B N 1
ATOM 1877 C CA . ILE B 1 64 ? -10.305 -6.469 2.625 1 86.19 64 ILE B CA 1
ATOM 1878 C C . ILE B 1 64 ? -10.18 -5.059 3.189 1 86.19 64 ILE B C 1
ATOM 1880 O O . ILE B 1 64 ? -11.062 -4.223 2.992 1 86.19 64 ILE B O 1
ATOM 1884 N N . ARG B 1 65 ? -9.109 -4.828 3.893 1 84.62 65 ARG B N 1
ATOM 1885 C CA . ARG B 1 65 ? -8.898 -3.494 4.449 1 84.62 65 ARG B CA 1
ATOM 1886 C C . ARG B 1 65 ? -8.398 -2.529 3.379 1 84.62 65 ARG B C 1
ATOM 1888 O O . ARG B 1 65 ? -7.398 -2.797 2.707 1 84.62 65 ARG B O 1
ATOM 1895 N N . LEU B 1 66 ? -9.156 -1.48 3.252 1 85.44 66 LEU B N 1
ATOM 1896 C CA . LEU B 1 66 ? -8.773 -0.411 2.336 1 85.44 66 LEU B CA 1
ATOM 1897 C C . LEU B 1 66 ? -8.336 0.831 3.105 1 85.44 66 LEU B C 1
ATOM 1899 O O . LEU B 1 66 ? -8.57 0.937 4.309 1 85.44 66 LEU B O 1
ATOM 1903 N N . ALA B 1 67 ? -7.68 1.715 2.492 1 83.81 67 ALA B N 1
ATOM 1904 C CA . ALA B 1 67 ? -7.043 2.865 3.129 1 83.81 67 ALA B CA 1
ATOM 1905 C C . ALA B 1 67 ? -8.086 3.803 3.734 1 83.81 67 ALA B C 1
ATOM 1907 O O . ALA B 1 67 ? -7.859 4.383 4.801 1 83.81 67 ALA B O 1
ATOM 1908 N N . VAL B 1 68 ? -9.141 3.902 3.107 1 85.81 68 VAL B N 1
ATOM 1909 C CA . VAL B 1 68 ? -10.148 4.891 3.482 1 85.81 68 VAL B CA 1
ATOM 1910 C C . VAL B 1 68 ? -11.203 4.246 4.383 1 85.81 68 VAL B C 1
ATOM 1912 O O . VAL B 1 68 ? -11.758 3.203 4.043 1 85.81 68 VAL B O 1
ATOM 1915 N N . HIS B 1 69 ? -11.383 4.902 5.461 1 83.62 69 HIS B N 1
ATOM 1916 C CA . HIS B 1 69 ? -12.375 4.414 6.406 1 83.62 69 HIS B CA 1
ATOM 1917 C C . HIS B 1 69 ? -13.75 4.316 5.754 1 83.62 69 HIS B C 1
ATOM 1919 O O . HIS B 1 69 ? -14.164 5.227 5.031 1 83.62 69 HIS B O 1
ATOM 1925 N N . GLY B 1 70 ? -14.406 3.199 6.055 1 79.12 70 GLY B N 1
ATOM 1926 C CA . GLY B 1 70 ? -15.75 3.008 5.531 1 79.12 70 GLY B CA 1
ATOM 1927 C C . GLY B 1 70 ? -15.766 2.299 4.188 1 79.12 70 GLY B C 1
ATOM 1928 O O . GLY B 1 70 ? -16.812 1.781 3.771 1 79.12 70 GLY B O 1
ATOM 1929 N N . SER B 1 71 ? -14.695 2.438 3.482 1 80.31 71 SER B N 1
ATOM 1930 C CA . SER B 1 71 ? -14.609 1.646 2.26 1 80.31 71 SER B CA 1
ATOM 1931 C C . SER B 1 71 ? -14.492 0.157 2.572 1 80.31 71 SER B C 1
ATOM 1933 O O . SER B 1 71 ? -13.734 -0.238 3.461 1 80.31 71 SER B O 1
ATOM 1935 N N . ARG B 1 72 ? -15.305 -0.574 1.883 1 77.81 72 ARG B N 1
ATOM 1936 C CA . ARG B 1 72 ? -15.352 -1.999 2.195 1 77.81 72 ARG B CA 1
ATOM 1937 C C . ARG B 1 72 ? -15.227 -2.84 0.929 1 77.81 72 ARG B C 1
ATOM 1939 O O . ARG B 1 72 ? -15.758 -2.473 -0.122 1 77.81 72 ARG B O 1
ATOM 1946 N N . SER B 1 73 ? -14.453 -3.779 1.019 1 85.81 73 SER B N 1
ATOM 1947 C CA . SER B 1 73 ? -14.398 -4.848 0.028 1 85.81 73 SER B CA 1
ATOM 1948 C C . SER B 1 73 ? -14.219 -6.211 0.693 1 85.81 73 SER B C 1
ATOM 1950 O O . SER B 1 73 ? -13.82 -6.289 1.859 1 85.81 73 SER B O 1
ATOM 1952 N N . LYS B 1 74 ? -14.719 -7.16 -0.028 1 88.25 74 LYS B N 1
ATOM 1953 C CA . LYS B 1 74 ? -14.641 -8.516 0.506 1 88.25 74 LYS B CA 1
ATOM 1954 C C . LYS B 1 74 ? -14.117 -9.492 -0.544 1 88.25 74 LYS B C 1
ATOM 1956 O O . LYS B 1 74 ? -14.219 -9.234 -1.745 1 88.25 74 LYS B O 1
ATOM 1961 N N . THR B 1 75 ? -13.555 -10.461 -0.048 1 90.94 75 THR B N 1
ATOM 1962 C CA . THR B 1 75 ? -13.211 -11.594 -0.898 1 90.94 75 THR B CA 1
ATOM 1963 C C . THR B 1 75 ? -13.781 -12.891 -0.331 1 90.94 75 THR B C 1
ATOM 1965 O O . THR B 1 75 ? -13.859 -13.062 0.888 1 90.94 75 THR B O 1
ATOM 1968 N N . ASN B 1 76 ? -14.18 -13.781 -1.273 1 91.69 76 ASN B N 1
ATOM 1969 C CA . ASN B 1 76 ? -14.781 -15.039 -0.848 1 91.69 76 ASN B CA 1
ATOM 1970 C C . ASN B 1 76 ? -14.039 -16.234 -1.438 1 91.69 76 ASN B C 1
ATOM 1972 O O . ASN B 1 76 ? -14.523 -17.359 -1.373 1 91.69 76 ASN B O 1
ATOM 1976 N N . ALA B 1 77 ? -12.992 -15.977 -2.012 1 95.25 77 ALA B N 1
ATOM 1977 C CA . ALA B 1 77 ? -12.273 -17.078 -2.65 1 95.25 77 ALA B CA 1
ATOM 1978 C C . ALA B 1 77 ? -10.766 -16.844 -2.598 1 95.25 77 ALA B C 1
ATOM 1980 O O . ALA B 1 77 ? -10.305 -15.703 -2.443 1 95.25 77 ALA B O 1
ATOM 1981 N N . SER B 1 78 ? -10.078 -17.875 -2.623 1 96.62 78 SER B N 1
ATOM 1982 C CA . SER B 1 78 ? -8.633 -17.875 -2.801 1 96.62 78 SER B CA 1
ATOM 1983 C C . SER B 1 78 ? -8.211 -18.766 -3.963 1 96.62 78 SER B C 1
ATOM 1985 O O . SER B 1 78 ? -9.016 -19.562 -4.465 1 96.62 78 SER B O 1
ATOM 1987 N N . ALA B 1 79 ? -7.027 -18.578 -4.465 1 97.62 79 ALA B N 1
ATOM 1988 C CA . ALA B 1 79 ? -6.402 -19.438 -5.477 1 97.62 79 ALA B CA 1
ATOM 1989 C C . ALA B 1 79 ? -4.949 -19.734 -5.117 1 97.62 79 ALA B C 1
ATOM 1991 O O . ALA B 1 79 ? -4.223 -18.844 -4.652 1 97.62 79 ALA B O 1
ATOM 1992 N N . THR B 1 80 ? -4.594 -20.953 -5.23 1 98.19 80 THR B N 1
ATOM 1993 C CA . THR B 1 80 ? -3.207 -21.375 -5.066 1 98.19 80 THR B CA 1
ATOM 1994 C C . THR B 1 80 ? -2.561 -21.641 -6.422 1 98.19 80 THR B C 1
ATOM 1996 O O . THR B 1 80 ? -3.102 -22.406 -7.23 1 98.19 80 THR B O 1
ATOM 1999 N N . VAL B 1 81 ? -1.451 -21.062 -6.688 1 98.62 81 VAL B N 1
ATOM 2000 C CA . VAL B 1 81 ? -0.833 -21.141 -8.008 1 98.62 81 VAL B CA 1
ATOM 2001 C C . VAL B 1 81 ? 0.661 -21.422 -7.863 1 98.62 81 VAL B C 1
ATOM 2003 O O . VAL B 1 81 ? 1.225 -21.266 -6.777 1 98.62 81 VAL B O 1
ATOM 2006 N N . ASN B 1 82 ? 1.278 -21.891 -8.953 1 98.69 82 ASN B N 1
ATOM 2007 C CA . ASN B 1 82 ? 2.73 -21.828 -9.062 1 98.69 82 ASN B CA 1
ATOM 2008 C C . ASN B 1 82 ? 3.201 -20.406 -9.359 1 98.69 82 ASN B C 1
ATOM 2010 O O . ASN B 1 82 ? 2.822 -19.812 -10.375 1 98.69 82 ASN B O 1
ATOM 2014 N N . PHE B 1 83 ? 3.922 -19.875 -8.484 1 98.81 83 PHE B N 1
ATOM 2015 C CA . PHE B 1 83 ? 4.387 -18.484 -8.547 1 98.81 83 PHE B CA 1
ATOM 2016 C C . PHE B 1 83 ? 5.898 -18.438 -8.758 1 98.81 83 PHE B C 1
ATOM 2018 O O . PHE B 1 83 ? 6.648 -19.109 -8.039 1 98.81 83 PHE B O 1
ATOM 2025 N N . GLN B 1 84 ? 6.289 -17.578 -9.734 1 98.88 84 GLN B N 1
ATOM 2026 C CA . GLN B 1 84 ? 7.719 -17.422 -9.992 1 98.88 84 GLN B CA 1
ATOM 2027 C C . GLN B 1 84 ? 8.094 -15.961 -10.125 1 98.88 84 GLN B C 1
ATOM 2029 O O . GLN B 1 84 ? 7.383 -15.188 -10.773 1 98.88 84 GLN B O 1
ATOM 2034 N N . TYR B 1 85 ? 9.148 -15.562 -9.57 1 98.75 85 TYR B N 1
ATOM 2035 C CA . TYR B 1 85 ? 9.789 -14.258 -9.648 1 9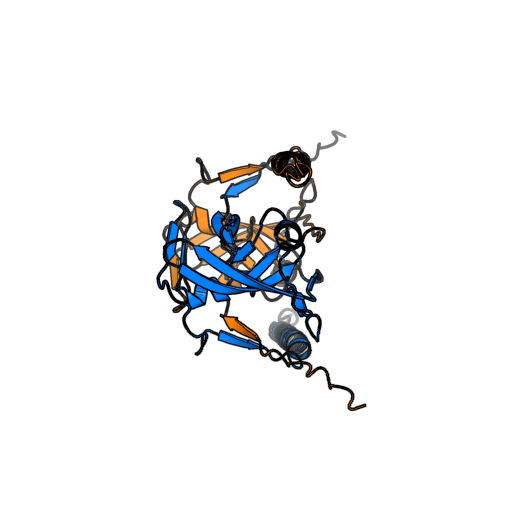8.75 85 TYR B CA 1
ATOM 2036 C C . TYR B 1 85 ? 11.266 -14.344 -9.281 1 98.75 85 TYR B C 1
ATOM 2038 O O . TYR B 1 85 ? 11.609 -14.734 -8.164 1 98.75 85 TYR B O 1
ATOM 2046 N N . GLN B 1 86 ? 12.109 -13.977 -10.25 1 97.38 86 GLN B N 1
ATOM 2047 C CA . GLN B 1 86 ? 13.547 -14.164 -10.055 1 97.38 86 GLN B CA 1
ATOM 2048 C C . GLN B 1 86 ? 13.852 -15.578 -9.57 1 97.38 86 GLN B C 1
ATOM 2050 O O . GLN B 1 86 ? 13.461 -16.547 -10.211 1 97.38 86 GLN B O 1
ATOM 2055 N N . GLY B 1 87 ? 14.477 -15.766 -8.453 1 98.19 87 GLY B N 1
ATOM 2056 C CA . GLY B 1 87 ? 14.844 -17.078 -7.938 1 98.19 87 GLY B CA 1
ATOM 2057 C C . GLY B 1 87 ? 13.727 -17.766 -7.176 1 98.19 87 GLY B C 1
ATOM 2058 O O . GLY B 1 87 ? 13.844 -18.922 -6.797 1 98.19 87 GLY B O 1
ATOM 2059 N N . ILE B 1 88 ? 12.656 -17.109 -7.016 1 98.75 88 ILE B N 1
ATOM 2060 C CA . ILE B 1 88 ? 11.523 -17.656 -6.281 1 98.75 88 ILE B CA 1
ATOM 2061 C C . ILE B 1 88 ? 10.703 -18.562 -7.203 1 98.75 88 ILE B C 1
ATOM 2063 O O . ILE B 1 88 ? 10.367 -18.172 -8.328 1 98.75 88 ILE B O 1
ATOM 2067 N N . ASN B 1 89 ? 10.445 -19.703 -6.816 1 98.81 89 ASN B N 1
ATOM 2068 C CA . ASN B 1 89 ? 9.578 -20.688 -7.457 1 98.81 89 ASN B CA 1
ATOM 2069 C C . ASN B 1 89 ? 8.82 -21.531 -6.426 1 98.81 89 ASN B C 1
ATOM 2071 O O . ASN B 1 89 ? 9.398 -22.422 -5.816 1 98.81 89 ASN B O 1
ATOM 2075 N N . GLU B 1 90 ? 7.535 -21.203 -6.277 1 98.75 90 GLU B N 1
ATOM 2076 C CA . GLU B 1 90 ? 6.797 -21.844 -5.191 1 98.75 90 GLU B CA 1
ATOM 2077 C C . GLU B 1 90 ? 5.301 -21.875 -5.488 1 98.75 90 GLU B C 1
ATOM 2079 O O . GLU B 1 90 ? 4.816 -21.156 -6.359 1 98.75 90 GLU B O 1
ATOM 2084 N N . GLU B 1 91 ? 4.652 -22.797 -4.734 1 98.56 91 GLU B N 1
ATOM 2085 C CA . GLU B 1 91 ? 3.197 -22.703 -4.633 1 98.56 91 GLU B CA 1
ATOM 2086 C C . GLU B 1 91 ? 2.785 -21.594 -3.662 1 98.56 91 GLU B C 1
ATOM 2088 O O . GLU B 1 91 ? 3.271 -21.547 -2.529 1 98.56 91 GLU B O 1
ATOM 2093 N N . ARG B 1 92 ? 1.935 -20.734 -4.137 1 98.12 92 ARG B N 1
ATOM 2094 C CA . ARG B 1 92 ? 1.546 -19.609 -3.291 1 98.12 92 ARG B CA 1
ATOM 2095 C C . ARG B 1 92 ? 0.043 -19.359 -3.369 1 98.12 92 ARG B C 1
ATOM 2097 O O . ARG B 1 92 ? -0.543 -19.422 -4.453 1 98.12 92 ARG B O 1
ATOM 2104 N N . ARG B 1 93 ? -0.505 -19.031 -2.229 1 97.06 93 ARG B N 1
ATOM 2105 C CA . ARG B 1 93 ? -1.93 -18.75 -2.094 1 97.06 93 ARG B CA 1
ATOM 2106 C C . ARG B 1 93 ? -2.195 -17.25 -2.172 1 97.06 93 ARG B C 1
ATOM 2108 O O . ARG B 1 93 ? -1.458 -16.453 -1.591 1 97.06 93 ARG B O 1
ATOM 2115 N N . PHE B 1 94 ? -3.164 -16.938 -2.943 1 97.62 94 PHE B N 1
ATOM 2116 C CA . PHE B 1 94 ? -3.627 -15.562 -3.08 1 97.62 94 PHE B CA 1
ATOM 2117 C C . PHE B 1 94 ? -5.109 -15.453 -2.746 1 97.62 94 PHE B C 1
ATOM 2119 O O . PHE B 1 94 ? -5.887 -16.359 -3.045 1 97.62 94 PHE B O 1
ATOM 2126 N N . ASP B 1 95 ? -5.484 -14.359 -2.119 1 96.44 95 ASP B N 1
ATOM 2127 C CA . ASP B 1 95 ? -6.898 -14.008 -2.084 1 96.44 95 ASP B CA 1
ATOM 2128 C C . ASP B 1 95 ? -7.363 -13.453 -3.428 1 96.44 95 ASP B C 1
ATOM 2130 O O . ASP B 1 95 ? -6.668 -12.633 -4.039 1 96.44 95 ASP B O 1
ATOM 2134 N N . VAL B 1 96 ? -8.516 -13.875 -3.879 1 97.25 96 VAL B N 1
ATOM 2135 C CA . VAL B 1 96 ? -9.031 -13.422 -5.168 1 97.25 96 VAL B CA 1
ATOM 2136 C C . VAL B 1 96 ? -9.797 -12.117 -4.988 1 97.25 96 VAL B C 1
ATOM 2138 O O . VAL B 1 96 ? -10.656 -12.008 -4.105 1 97.25 96 VAL B O 1
ATOM 2141 N N . SER B 1 97 ? -9.484 -11.164 -5.766 1 95.81 97 SER B N 1
ATOM 2142 C CA . SER B 1 97 ? -10.18 -9.875 -5.715 1 95.81 97 SER B CA 1
ATOM 2143 C C . SER B 1 97 ? -10.25 -9.234 -7.094 1 95.81 97 SER B C 1
ATOM 2145 O O . SER B 1 97 ? -9.492 -9.594 -7.996 1 95.81 97 SER B O 1
ATOM 2147 N N . ASN B 1 98 ? -11.234 -8.336 -7.242 1 94 98 ASN B N 1
ATOM 2148 C CA . ASN B 1 98 ? -11.32 -7.535 -8.461 1 94 98 ASN B CA 1
ATOM 2149 C C . ASN B 1 98 ? -10.328 -6.371 -8.43 1 94 98 ASN B C 1
ATOM 2151 O O . ASN B 1 98 ? -10.695 -5.25 -8.078 1 94 98 ASN B O 1
ATOM 2155 N N . LEU B 1 99 ? -9.141 -6.621 -8.891 1 92.69 99 LEU B N 1
ATOM 2156 C CA . LEU B 1 99 ? -8.055 -5.652 -8.781 1 92.69 99 LEU B CA 1
ATOM 2157 C C . LEU B 1 99 ? -8.07 -4.684 -9.961 1 92.69 99 LEU B C 1
ATOM 2159 O O . LEU B 1 99 ? -8.445 -5.062 -11.078 1 92.69 99 LEU B O 1
ATOM 2163 N N . ASP B 1 100 ? -7.582 -3.514 -9.555 1 81.62 100 ASP B N 1
ATOM 2164 C CA . ASP B 1 100 ? -7.465 -2.486 -10.586 1 81.62 100 ASP B CA 1
ATOM 2165 C C . ASP B 1 100 ? -6.059 -2.465 -11.188 1 81.62 100 ASP B C 1
ATOM 2167 O O . ASP B 1 100 ? -5.078 -2.254 -10.469 1 81.62 100 ASP B O 1
ATOM 2171 N N . ASN B 1 101 ? -5.785 -2.781 -12.406 1 83.56 101 ASN B N 1
ATOM 2172 C CA . ASN B 1 101 ? -4.594 -2.492 -13.203 1 83.56 101 ASN B CA 1
ATOM 2173 C C . ASN B 1 101 ? -3.482 -3.504 -12.938 1 83.56 101 ASN B C 1
ATOM 2175 O O . ASN B 1 101 ? -2.406 -3.418 -13.523 1 83.56 101 ASN B O 1
ATOM 2179 N N . ASN B 1 102 ? -3.633 -4.34 -11.977 1 93.25 102 ASN B N 1
ATOM 2180 C CA . ASN B 1 102 ? -2.609 -5.332 -11.664 1 93.25 102 ASN B CA 1
ATOM 2181 C C . ASN B 1 102 ? -3.184 -6.746 -11.664 1 93.25 102 ASN B C 1
ATOM 2183 O O . ASN B 1 102 ? -4.348 -6.949 -11.312 1 93.25 102 ASN B O 1
ATOM 2187 N N . ASP B 1 103 ? -2.334 -7.629 -12.062 1 97.25 103 ASP B N 1
ATOM 2188 C CA . ASP B 1 103 ? -2.732 -9.031 -12.047 1 97.25 103 ASP B CA 1
ATOM 2189 C C . ASP B 1 103 ? -2.611 -9.625 -10.641 1 97.25 103 ASP B C 1
ATOM 2191 O O . ASP B 1 103 ? -3.432 -10.445 -10.234 1 97.25 103 ASP B O 1
ATOM 2195 N N . VAL B 1 104 ? -1.566 -9.234 -9.945 1 98.38 104 VAL B N 1
ATOM 2196 C CA . VAL B 1 104 ? -1.383 -9.656 -8.562 1 98.38 104 VAL B CA 1
ATOM 2197 C C . VAL B 1 104 ? -0.877 -8.484 -7.727 1 98.38 104 VAL B C 1
ATOM 2199 O O . VAL B 1 104 ? -0.21 -7.582 -8.242 1 98.38 104 VAL B O 1
ATOM 2202 N N . ILE B 1 105 ? -1.262 -8.453 -6.516 1 98.19 105 ILE B N 1
ATOM 2203 C CA . ILE B 1 105 ? -0.676 -7.59 -5.492 1 98.19 105 ILE B CA 1
ATOM 2204 C C . ILE B 1 105 ? 0.113 -8.43 -4.496 1 98.19 105 ILE B C 1
ATOM 2206 O O . ILE B 1 105 ? -0.418 -9.391 -3.924 1 98.19 105 ILE B O 1
ATOM 2210 N N . LEU B 1 106 ? 1.382 -8.109 -4.41 1 98.69 106 LEU B N 1
ATOM 2211 C CA . LEU B 1 106 ? 2.256 -8.758 -3.438 1 98.69 106 LEU B CA 1
ATOM 2212 C C . LEU B 1 106 ? 2.406 -7.895 -2.188 1 98.69 106 LEU B C 1
ATOM 2214 O O . LEU B 1 106 ? 3.15 -6.914 -2.189 1 98.69 106 LEU B O 1
ATOM 2218 N N . GLY B 1 107 ? 1.72 -8.336 -1.149 1 98.12 107 GLY B N 1
ATOM 2219 C CA . GLY B 1 107 ? 1.639 -7.562 0.08 1 98.12 107 GLY B CA 1
ATOM 2220 C C . GLY B 1 107 ? 2.682 -7.961 1.106 1 98.12 107 GLY B C 1
ATOM 2221 O O . GLY B 1 107 ? 3.725 -8.516 0.754 1 98.12 107 GLY B O 1
ATOM 2222 N N . THR B 1 108 ? 2.369 -7.66 2.396 1 97.69 108 THR B N 1
ATOM 2223 C CA . THR B 1 108 ? 3.32 -7.82 3.49 1 97.69 108 THR B CA 1
ATOM 2224 C C . THR B 1 108 ? 3.695 -9.289 3.672 1 97.69 108 THR B C 1
ATOM 2226 O O . THR B 1 108 ? 4.824 -9.602 4.051 1 97.69 108 THR B O 1
ATOM 2229 N N . PRO B 1 109 ? 2.836 -10.297 3.432 1 97.69 109 PRO B N 1
ATOM 2230 C CA . PRO B 1 109 ? 3.297 -11.68 3.547 1 97.69 109 PRO B CA 1
ATOM 2231 C C . PRO B 1 109 ? 4.441 -12 2.592 1 97.69 109 PRO B C 1
ATOM 2233 O O . PRO B 1 109 ? 5.449 -12.586 3.002 1 97.69 109 PRO B O 1
ATOM 2236 N N . PHE B 1 110 ? 4.27 -11.586 1.356 1 98.56 110 PHE B N 1
ATOM 2237 C CA . PHE B 1 110 ? 5.328 -11.812 0.381 1 98.56 110 PHE B CA 1
ATOM 2238 C C . PHE B 1 110 ? 6.598 -11.07 0.779 1 98.56 110 PHE B C 1
ATOM 2240 O O . PHE B 1 110 ? 7.691 -11.633 0.743 1 98.56 110 PHE B O 1
ATOM 2247 N N . TRP B 1 111 ? 6.453 -9.789 1.155 1 98.56 111 TRP B N 1
ATOM 2248 C CA . TRP B 1 111 ? 7.582 -8.969 1.582 1 98.56 111 TRP B CA 1
ATOM 2249 C C . TRP B 1 111 ? 8.328 -9.633 2.738 1 98.56 111 TRP B C 1
ATOM 2251 O O . TRP B 1 111 ? 9.555 -9.703 2.732 1 98.56 111 TRP B O 1
ATOM 2261 N N . TYR B 1 112 ? 7.574 -10.109 3.668 1 98.38 112 TYR B N 1
ATOM 2262 C CA . TYR B 1 112 ? 8.148 -10.719 4.863 1 98.38 112 TYR B CA 1
ATOM 2263 C C . TYR B 1 112 ? 8.805 -12.055 4.539 1 98.38 112 TYR B C 1
ATOM 2265 O O . TYR B 1 112 ? 9.969 -12.273 4.859 1 98.38 112 TYR B O 1
ATOM 2273 N N . GLN B 1 113 ? 8.086 -12.906 3.891 1 98.44 113 GLN B N 1
ATOM 2274 C CA . GLN B 1 113 ? 8.539 -14.273 3.66 1 98.44 113 GLN B CA 1
ATOM 2275 C C . GLN B 1 113 ? 9.789 -14.305 2.787 1 98.44 113 GLN B C 1
ATOM 2277 O O . GLN B 1 113 ? 10.633 -15.195 2.922 1 98.44 113 GLN B O 1
ATOM 2282 N N . HIS B 1 114 ? 9.984 -13.312 1.916 1 98.69 114 HIS B N 1
ATOM 2283 C CA . HIS B 1 114 ? 11.109 -13.32 0.991 1 98.69 114 HIS B CA 1
ATOM 2284 C C . HIS B 1 114 ? 12.102 -12.219 1.319 1 98.69 114 HIS B C 1
ATOM 2286 O O . HIS B 1 114 ? 13 -11.922 0.525 1 98.69 114 HIS B O 1
ATOM 2292 N N . GLN B 1 115 ? 11.938 -11.578 2.48 1 98.06 115 GLN B N 1
ATOM 2293 C CA . GLN B 1 115 ? 12.844 -10.539 2.947 1 98.06 115 GLN B CA 1
ATOM 2294 C C . GLN B 1 115 ? 13.094 -9.492 1.861 1 98.06 115 GLN B C 1
ATOM 2296 O O . GLN B 1 115 ? 14.242 -9.195 1.534 1 98.06 115 GLN B O 1
ATOM 2301 N N . ILE B 1 116 ? 12.031 -8.961 1.328 1 98.62 116 ILE B N 1
ATOM 2302 C CA . ILE B 1 116 ? 12.109 -7.98 0.251 1 98.62 116 ILE B CA 1
ATOM 2303 C C . ILE B 1 116 ? 12.602 -6.645 0.805 1 98.62 116 ILE B C 1
ATOM 2305 O O . ILE B 1 116 ? 12.195 -6.227 1.889 1 98.62 116 ILE B O 1
ATOM 2309 N N . LEU B 1 117 ? 13.492 -6.035 0.113 1 97.81 117 LEU B N 1
ATOM 2310 C CA . LEU B 1 117 ? 13.844 -4.625 0.247 1 97.81 117 LEU B CA 1
ATOM 2311 C C . LEU B 1 117 ? 13.406 -3.834 -0.979 1 97.81 117 LEU B C 1
ATOM 2313 O O . LEU B 1 117 ? 13.711 -4.215 -2.111 1 97.81 117 LEU B O 1
ATOM 2317 N N . GLY B 1 118 ? 12.594 -2.834 -0.762 1 97.75 118 GLY B N 1
ATOM 2318 C CA . GLY B 1 118 ? 12.141 -1.961 -1.833 1 97.75 118 GLY B CA 1
ATOM 2319 C C . GLY B 1 118 ? 12.477 -0.5 -1.596 1 97.75 118 GLY B C 1
ATOM 2320 O O . GLY B 1 118 ? 12.461 -0.032 -0.455 1 97.75 118 GLY B O 1
ATOM 2321 N N . GLY B 1 119 ? 12.797 0.179 -2.635 1 97.06 119 GLY B N 1
ATOM 2322 C CA . GLY B 1 119 ? 13.141 1.587 -2.52 1 97.06 119 GLY B CA 1
ATOM 2323 C C . GLY B 1 119 ? 12.828 2.383 -3.771 1 97.06 119 GLY B C 1
ATOM 2324 O O . GLY B 1 119 ? 12.508 1.809 -4.816 1 97.06 119 GLY B O 1
ATOM 2325 N N . PHE B 1 120 ? 12.859 3.674 -3.633 1 97.62 120 PHE B N 1
ATOM 2326 C CA . PHE B 1 120 ? 12.547 4.605 -4.711 1 97.62 120 PHE B CA 1
ATOM 2327 C C . PHE B 1 120 ? 13.703 5.574 -4.938 1 97.62 120 PHE B C 1
ATOM 2329 O O . PHE B 1 120 ? 14.453 5.887 -4.008 1 97.62 120 PHE B O 1
ATOM 2336 N N . ASN B 1 121 ? 13.852 6.059 -6.219 1 96.31 121 ASN B N 1
ATOM 2337 C CA . ASN B 1 121 ? 14.75 7.133 -6.625 1 96.31 121 ASN B CA 1
ATOM 2338 C C . ASN B 1 121 ? 16.203 6.809 -6.293 1 96.31 121 ASN B C 1
ATOM 2340 O O . ASN B 1 121 ? 16.844 7.531 -5.531 1 96.31 121 ASN B O 1
ATOM 2344 N N . PRO B 1 122 ? 16.625 5.711 -6.93 1 94.94 122 PRO B N 1
ATOM 2345 C CA . PRO B 1 122 ? 15.984 4.949 -8 1 94.94 122 PRO B CA 1
ATOM 2346 C C . PRO B 1 122 ? 15.156 3.779 -7.48 1 94.94 122 PRO B C 1
ATOM 2348 O O . PRO B 1 122 ? 15.32 3.367 -6.328 1 94.94 122 PRO B O 1
ATOM 2351 N N . THR B 1 123 ? 14.281 3.307 -8.242 1 95.88 123 THR B N 1
ATOM 2352 C CA . THR B 1 123 ? 13.508 2.117 -7.891 1 95.88 123 THR B CA 1
ATOM 2353 C C . THR B 1 123 ? 14.422 0.901 -7.762 1 95.88 123 THR B C 1
ATOM 2355 O O . THR B 1 123 ? 15.258 0.647 -8.633 1 95.88 123 THR B O 1
ATOM 2358 N N . ARG B 1 124 ? 14.328 0.207 -6.586 1 95.25 124 ARG B N 1
ATOM 2359 C CA . ARG B 1 124 ? 15.117 -0.989 -6.312 1 95.25 124 ARG B CA 1
ATOM 2360 C C . ARG B 1 124 ? 14.273 -2.057 -5.621 1 95.25 124 ARG B C 1
ATOM 2362 O O . ARG B 1 124 ? 13.43 -1.741 -4.781 1 95.25 124 ARG B O 1
ATOM 2369 N N . VAL B 1 125 ? 14.516 -3.256 -6.078 1 98.06 125 VAL B N 1
ATOM 2370 C CA . VAL B 1 125 ? 13.93 -4.414 -5.418 1 98.06 125 VAL B CA 1
ATOM 2371 C C . VAL B 1 125 ? 15 -5.469 -5.164 1 98.06 125 VAL B C 1
ATOM 2373 O O . VAL B 1 125 ? 15.695 -5.887 -6.09 1 98.06 125 VAL B O 1
ATOM 2376 N N . ILE B 1 126 ? 15.125 -5.879 -3.904 1 98 126 ILE B N 1
ATOM 2377 C CA . ILE B 1 126 ? 16.047 -6.945 -3.539 1 98 126 ILE B CA 1
ATOM 2378 C C . ILE B 1 126 ? 15.281 -8.094 -2.891 1 98 126 ILE B C 1
ATOM 2380 O O . ILE B 1 126 ? 14.492 -7.879 -1.966 1 98 126 ILE B O 1
ATOM 2384 N N . VAL B 1 127 ? 15.547 -9.25 -3.453 1 98.44 127 VAL B N 1
ATOM 2385 C CA . VAL B 1 127 ? 15.008 -10.469 -2.854 1 98.44 127 VAL B CA 1
ATOM 2386 C C . VAL B 1 127 ? 16.031 -11.07 -1.901 1 98.44 127 VAL B C 1
ATOM 2388 O O . VAL B 1 127 ? 17.109 -11.508 -2.33 1 98.44 127 VAL B O 1
ATOM 2391 N N . GLY B 1 128 ? 15.648 -11.125 -0.628 1 98.31 128 GLY B N 1
ATOM 2392 C CA . GLY B 1 128 ? 16.594 -11.617 0.366 1 98.31 128 GLY B CA 1
ATOM 2393 C C . GLY B 1 128 ? 16.547 -13.125 0.524 1 98.31 128 GLY B C 1
ATOM 2394 O O . GLY B 1 128 ? 17.516 -13.727 0.994 1 98.31 128 GLY B O 1
ATOM 2395 N N . SER B 1 129 ? 15.398 -13.742 0.22 1 98.56 129 SER B N 1
ATOM 2396 C CA . SER B 1 129 ? 15.258 -15.188 0.308 1 98.56 129 SER B CA 1
ATOM 2397 C C . SER B 1 129 ? 14.453 -15.742 -0.866 1 98.56 129 SER B C 1
ATOM 2399 O O . SER B 1 129 ? 13.344 -15.273 -1.137 1 98.56 129 SER B O 1
ATOM 2401 N N . ASN B 1 130 ? 14.961 -16.75 -1.479 1 98.31 130 ASN B N 1
ATOM 2402 C CA . ASN B 1 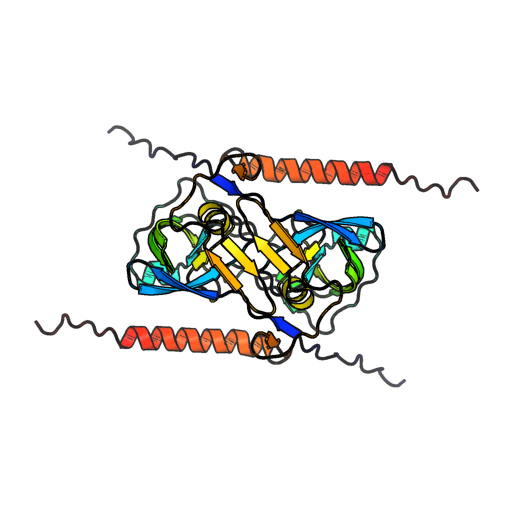130 ? 14.273 -17.375 -2.604 1 98.31 130 ASN B CA 1
ATOM 2403 C C . ASN B 1 130 ? 13.25 -18.406 -2.131 1 98.31 130 ASN B C 1
ATOM 2405 O O . ASN B 1 130 ? 12.461 -18.922 -2.932 1 98.31 130 ASN B O 1
ATOM 2409 N N . VAL B 1 131 ? 13.273 -18.625 -0.852 1 98.31 131 VAL B N 1
ATOM 2410 C CA . VAL B 1 131 ? 12.312 -19.547 -0.262 1 98.31 131 VAL B CA 1
ATOM 2411 C C . VAL B 1 131 ? 11.438 -18.812 0.751 1 98.31 131 VAL B C 1
ATOM 2413 O O . VAL B 1 131 ? 11.922 -17.938 1.477 1 98.31 131 VAL B O 1
ATOM 2416 N N . SER B 1 132 ? 10.219 -19.156 0.728 1 98.06 132 SER B N 1
ATOM 2417 C CA . SER B 1 132 ? 9.312 -18.562 1.704 1 98.06 132 SER B CA 1
ATOM 2418 C C . SER B 1 132 ? 9.742 -18.891 3.129 1 98.06 132 SER B C 1
ATOM 2420 O O . SER B 1 132 ? 9.82 -20.062 3.502 1 98.06 132 SER B O 1
ATOM 2422 N N . LEU B 1 133 ? 9.953 -17.875 3.906 1 97.69 133 LEU B N 1
ATOM 2423 C CA . LEU B 1 133 ? 10.297 -18.062 5.312 1 97.69 133 LEU B CA 1
ATOM 2424 C C . LEU B 1 133 ? 9.047 -18.094 6.18 1 97.69 133 LEU B C 1
ATOM 2426 O O . LEU B 1 133 ? 8.023 -17.516 5.816 1 97.69 133 LEU B O 1
ATOM 2430 N N . PRO B 1 134 ? 9.062 -18.812 7.316 1 95.62 134 PRO B N 1
ATOM 2431 C CA . PRO B 1 134 ? 7.902 -18.828 8.203 1 95.62 134 PRO B CA 1
ATOM 2432 C C . PRO B 1 134 ? 7.562 -17.453 8.766 1 95.62 134 PRO B C 1
ATOM 2434 O O . PRO B 1 134 ? 8.469 -16.672 9.062 1 95.62 134 PRO B O 1
ATOM 2437 N N . MET B 1 135 ? 6.324 -17.156 8.828 1 94.31 135 MET B N 1
ATOM 2438 C CA . MET B 1 135 ? 5.867 -15.906 9.438 1 94.31 135 MET B CA 1
ATOM 2439 C C . MET B 1 135 ? 5.66 -16.078 10.938 1 94.31 135 MET B C 1
ATOM 2441 O O . MET B 1 135 ? 4.613 -16.547 11.375 1 94.31 135 MET B O 1
ATOM 2445 N N . GLU B 1 136 ? 6.676 -15.688 11.594 1 89.12 136 GLU B N 1
ATOM 2446 C CA . GLU B 1 136 ? 6.652 -15.859 13.039 1 89.12 136 GLU B CA 1
ATOM 2447 C C . GLU B 1 136 ? 7.422 -14.742 13.742 1 89.12 136 GLU B C 1
ATOM 2449 O O . GLU B 1 136 ? 8.141 -13.977 13.102 1 89.12 136 GLU B O 1
ATOM 2454 N N . GLY B 1 137 ? 7.098 -14.641 15.008 1 83.81 137 GLY B N 1
ATOM 2455 C CA . GLY B 1 137 ? 7.828 -13.68 15.82 1 83.81 137 GLY B CA 1
ATOM 2456 C C . GLY B 1 137 ? 7.051 -12.398 16.078 1 83.81 137 GLY B C 1
ATOM 2457 O O . GLY B 1 137 ? 5.836 -12.352 15.867 1 83.81 137 GLY B O 1
ATOM 2458 N N . GLU B 1 138 ? 7.738 -11.352 16.594 1 82.94 138 GLU B N 1
ATOM 2459 C CA . GLU B 1 138 ? 7.117 -10.125 17.078 1 82.94 138 GLU B CA 1
ATOM 2460 C C . GLU B 1 138 ? 6.641 -9.25 15.922 1 82.94 138 GLU B C 1
ATOM 2462 O O . GLU B 1 138 ? 5.797 -8.367 16.109 1 82.94 138 GLU B O 1
ATOM 2467 N N . GLU B 1 139 ? 7.066 -9.508 14.797 1 84.94 139 GLU B N 1
ATOM 2468 C CA . GLU B 1 139 ? 6.762 -8.641 13.656 1 84.94 139 GLU B CA 1
ATOM 2469 C C . GLU B 1 139 ? 5.535 -9.141 12.898 1 84.94 139 GLU B C 1
ATOM 2471 O O . GLU B 1 139 ? 5.238 -8.656 11.805 1 84.94 139 GLU B O 1
ATOM 2476 N N . VAL B 1 140 ? 4.832 -10.062 13.438 1 82.62 140 VAL B N 1
ATOM 2477 C CA . VAL B 1 140 ? 3.643 -10.586 12.773 1 82.62 140 VAL B CA 1
ATOM 2478 C C . VAL B 1 140 ? 2.465 -10.578 13.75 1 82.62 140 VAL B C 1
ATOM 2480 O O . VAL B 1 140 ? 2.646 -10.773 14.953 1 82.62 140 VAL B O 1
ATOM 2483 N N . ASN B 1 141 ? 1.297 -10.242 13.188 1 78.94 141 ASN B N 1
ATOM 2484 C CA . ASN B 1 141 ? 0.044 -10.352 13.93 1 78.94 141 ASN B CA 1
ATOM 2485 C C . ASN B 1 141 ? -0.71 -11.633 13.562 1 78.94 141 ASN B C 1
ATOM 2487 O O . ASN B 1 141 ? -0.743 -12.016 12.391 1 78.94 141 ASN B O 1
ATOM 2491 N N . VAL B 1 142 ? -1.182 -12.273 14.539 1 64.5 142 VAL B N 1
ATOM 2492 C CA . VAL B 1 142 ? -2.057 -13.422 14.297 1 64.5 142 VAL B CA 1
ATOM 2493 C C . VAL B 1 142 ? -3.516 -12.977 14.383 1 64.5 142 VAL B C 1
ATOM 2495 O O . VAL B 1 142 ? -3.949 -12.445 15.406 1 64.5 142 VAL B O 1
ATOM 2498 N N . VAL B 1 143 ? -4.223 -12.961 13.25 1 59.28 143 VAL B N 1
ATOM 2499 C CA . VAL B 1 143 ? -5.625 -12.555 13.219 1 59.28 143 VAL B CA 1
ATOM 2500 C C . VAL B 1 143 ? -6.516 -13.789 13.086 1 59.28 143 VAL B C 1
ATOM 2502 O O . VAL B 1 143 ? -6.348 -14.586 12.156 1 59.28 143 VAL B O 1
ATOM 2505 N N . THR B 1 144 ? -7.234 -14.133 14.07 1 51.12 144 THR B N 1
ATOM 2506 C CA . THR B 1 144 ? -8.18 -15.242 14.008 1 51.12 144 THR B CA 1
ATOM 2507 C C . THR B 1 144 ? -9.531 -14.773 13.469 1 51.12 144 THR B C 1
ATOM 2509 O O . THR B 1 144 ? -9.922 -13.617 13.672 1 51.12 144 THR B O 1
ATOM 2512 N N . SER B 1 145 ? -10.156 -15.422 12.414 1 50.22 145 SER B N 1
ATOM 2513 C CA . SER B 1 145 ? -11.43 -15.078 11.781 1 50.22 145 SER B CA 1
ATOM 2514 C C . SER B 1 145 ? -12.469 -14.688 12.82 1 50.22 145 SER B C 1
ATOM 2516 O O . SER B 1 145 ? -13.273 -13.773 12.594 1 50.22 145 SER B O 1
ATOM 2518 N N . ALA B 1 146 ? -12.727 -15.43 13.766 1 41 146 ALA B N 1
ATOM 2519 C CA . ALA B 1 146 ? -13.695 -15.047 14.797 1 41 146 ALA B CA 1
ATOM 2520 C C . ALA B 1 146 ? -13.305 -13.727 15.445 1 41 146 ALA B C 1
ATOM 2522 O O . ALA B 1 146 ? -14.18 -12.938 15.828 1 41 146 ALA B O 1
ATOM 2523 N N . ALA B 1 147 ? -12.148 -13.547 15.594 1 37.38 147 ALA B N 1
ATOM 2524 C CA . ALA B 1 147 ? -11.609 -12.414 16.344 1 37.38 147 ALA B CA 1
ATOM 2525 C C . ALA B 1 147 ? -11.398 -11.203 15.445 1 37.38 147 ALA B C 1
ATOM 2527 O O . ALA B 1 147 ? -11.219 -10.086 15.93 1 37.38 147 ALA B O 1
ATOM 2528 N N . ALA B 1 148 ? -11.203 -11.422 14.18 1 44.09 148 ALA B N 1
ATOM 2529 C CA . ALA B 1 148 ? -10.914 -10.305 13.289 1 44.09 148 ALA B CA 1
ATOM 2530 C C . ALA B 1 148 ? -12.023 -9.258 13.352 1 44.09 148 ALA B C 1
ATOM 2532 O O . ALA B 1 148 ? -11.758 -8.055 13.32 1 44.09 148 ALA B O 1
ATOM 2533 N N . ASP B 1 149 ? -13.242 -9.773 13.398 1 42.12 149 ASP B N 1
ATOM 2534 C CA . ASP B 1 149 ? -14.367 -8.859 13.547 1 42.12 149 ASP B CA 1
ATOM 2535 C C . ASP B 1 149 ? -14.258 -8.07 14.852 1 42.12 149 ASP B C 1
ATOM 2537 O O . ASP B 1 149 ? -14.531 -6.867 14.875 1 42.12 149 ASP B O 1
ATOM 2541 N N . VAL B 1 150 ? -13.805 -8.781 15.844 1 39.5 150 VAL B N 1
ATOM 2542 C CA . VAL B 1 150 ? -13.812 -8.227 17.188 1 39.5 150 VAL B CA 1
ATOM 2543 C C . VAL B 1 150 ? -12.625 -7.277 17.359 1 39.5 150 VAL B C 1
ATOM 2545 O O . VAL B 1 150 ? -12.766 -6.191 17.938 1 39.5 150 VAL B O 1
ATOM 2548 N N . PHE B 1 151 ? -11.586 -7.656 16.828 1 39.47 151 PHE B N 1
ATOM 2549 C CA . PHE B 1 151 ? -10.375 -6.875 17.047 1 39.47 151 PHE B CA 1
ATOM 2550 C C . PHE B 1 151 ? -10.453 -5.539 16.312 1 39.47 151 PHE B C 1
ATOM 2552 O O . PHE B 1 151 ? -10.078 -4.5 16.859 1 39.47 151 PHE B O 1
ATOM 2559 N N . GLU B 1 152 ? -10.883 -5.648 15.141 1 44.19 152 GLU B N 1
ATOM 2560 C CA . GLU B 1 152 ? -11.031 -4.367 14.461 1 44.19 152 GLU B CA 1
ATOM 2561 C C . GLU B 1 152 ? -11.977 -3.441 15.219 1 44.19 152 GLU B C 1
ATOM 2563 O O . GLU B 1 152 ? -11.719 -2.244 15.352 1 44.19 152 GLU B O 1
ATOM 2568 N N . ASP B 1 153 ? -12.945 -4.059 15.734 1 44.56 153 ASP B N 1
ATOM 2569 C CA . ASP B 1 153 ? -13.898 -3.293 16.531 1 44.56 153 ASP B CA 1
ATOM 2570 C C . ASP B 1 153 ? -13.297 -2.859 17.859 1 44.56 153 ASP B C 1
ATOM 2572 O O . ASP B 1 153 ? -13.508 -1.729 18.297 1 44.56 153 ASP B O 1
ATOM 2576 N N . ASP B 1 154 ? -12.539 -3.723 18.391 1 43.28 154 ASP B N 1
ATOM 2577 C CA . ASP B 1 154 ? -11.992 -3.406 19.703 1 43.28 154 ASP B CA 1
ATOM 2578 C C . ASP B 1 154 ? -10.844 -2.412 19.594 1 43.28 154 ASP B C 1
ATOM 2580 O O . ASP B 1 154 ? -10.719 -1.504 20.422 1 43.28 154 ASP B O 1
ATOM 2584 N N . LEU B 1 155 ? -10.023 -2.6 18.672 1 44.38 155 LEU B N 1
ATOM 2585 C CA . LEU B 1 155 ? -8.945 -1.63 18.516 1 44.38 155 LEU B CA 1
ATOM 2586 C C . LEU B 1 155 ? -9.5 -0.255 18.156 1 44.38 155 LEU B C 1
ATOM 2588 O O . LEU B 1 155 ? -9.016 0.764 18.641 1 44.38 155 LEU B O 1
ATOM 2592 N N . GLU B 1 156 ? -10.5 -0.293 17.375 1 47.91 156 GLU B N 1
ATOM 2593 C CA . GLU B 1 156 ? -11.188 0.964 17.109 1 47.91 156 GLU B CA 1
ATOM 2594 C C . GLU B 1 156 ? -11.789 1.54 18.391 1 47.91 156 GLU B C 1
ATOM 2596 O O . GLU B 1 156 ? -11.727 2.75 18.609 1 47.91 156 GLU B O 1
ATOM 2601 N N . LYS B 1 157 ? -12.242 0.62 19.141 1 48.12 157 LYS B N 1
ATOM 2602 C CA . LYS B 1 157 ? -12.789 1.059 20.422 1 48.12 157 LYS B CA 1
ATOM 2603 C C . LYS B 1 157 ? -11.688 1.589 21.344 1 48.12 157 LYS B C 1
ATOM 2605 O O . LYS B 1 157 ? -11.867 2.607 22.016 1 48.12 157 LYS B O 1
ATOM 2610 N N . ILE B 1 158 ? -10.641 0.933 21.391 1 47.53 158 ILE B N 1
ATOM 2611 C CA . ILE B 1 158 ? -9.523 1.36 22.234 1 47.53 158 ILE B CA 1
ATOM 2612 C C . ILE B 1 158 ? -8.977 2.688 21.719 1 47.53 158 ILE B C 1
ATOM 2614 O O . ILE B 1 158 ? -8.703 3.602 22.5 1 47.53 158 ILE B O 1
ATOM 2618 N N . ARG B 1 159 ? -8.883 2.781 20.531 1 46.78 159 ARG B N 1
ATOM 2619 C CA . ARG B 1 159 ? -8.398 4.023 19.938 1 46.78 159 ARG B CA 1
ATOM 2620 C C . ARG B 1 159 ? -9.367 5.168 20.172 1 46.78 159 ARG B C 1
ATOM 2622 O O . ARG B 1 159 ? -8.953 6.281 20.5 1 46.78 159 ARG B O 1
ATOM 2629 N N . GLN B 1 160 ? -10.578 4.801 20.047 1 50.72 160 GLN B N 1
ATOM 2630 C CA . GLN B 1 160 ? -11.594 5.793 20.391 1 50.72 160 GLN B CA 1
ATOM 2631 C C . GLN B 1 160 ? -11.539 6.16 21.875 1 50.72 160 GLN B C 1
ATOM 2633 O O . GLN B 1 160 ? -11.695 7.328 22.234 1 50.72 160 GLN B O 1
ATOM 2638 N N . MET B 1 161 ? -11.305 5.16 22.641 1 47.56 161 MET B N 1
ATOM 2639 C CA . MET B 1 161 ? -11.18 5.398 24.078 1 47.56 161 MET B CA 1
ATOM 2640 C C . MET B 1 161 ? -9.969 6.273 24.391 1 47.56 161 MET B C 1
ATOM 2642 O O . MET B 1 161 ? -10.047 7.18 25.219 1 47.56 161 MET B O 1
ATOM 2646 N N . LEU B 1 162 ? -8.992 5.988 23.719 1 45.44 162 LEU B N 1
ATOM 2647 C CA . LEU B 1 162 ? -7.766 6.75 23.953 1 45.44 162 LEU B CA 1
ATOM 2648 C C . LEU B 1 162 ? -7.906 8.172 23.422 1 45.44 162 LEU B C 1
ATOM 2650 O O . LEU B 1 162 ? -7.41 9.117 24.031 1 45.44 162 LEU B O 1
ATOM 2654 N N . LYS B 1 163 ? -8.547 8.328 22.422 1 49.34 163 LYS B N 1
ATOM 2655 C CA . LYS B 1 163 ? -8.852 9.648 21.875 1 49.34 163 LYS B CA 1
ATOM 2656 C C . LYS B 1 163 ? -9.773 10.43 22.812 1 49.34 163 LYS B C 1
ATOM 2658 O O . LYS B 1 163 ? -9.578 11.633 23.016 1 49.34 163 LYS B O 1
ATOM 2663 N N . THR B 1 164 ? -10.688 9.734 23.25 1 47.75 164 THR B N 1
ATOM 2664 C CA . THR B 1 164 ? -11.609 10.359 24.188 1 47.75 164 THR B CA 1
ATOM 2665 C C . THR B 1 164 ? -10.906 10.703 25.5 1 47.75 164 THR B C 1
ATOM 2667 O O . THR B 1 164 ? -11.117 11.781 26.047 1 47.75 164 THR B O 1
ATOM 2670 N N . GLU B 1 165 ? -10.109 9.836 25.859 1 44.84 165 GLU B N 1
ATOM 2671 C CA . GLU B 1 165 ? -9.398 10.094 27.094 1 44.84 165 GLU B CA 1
ATOM 2672 C C . GLU B 1 165 ? -8.305 11.141 26.906 1 44.84 165 GLU B C 1
ATOM 2674 O O . GLU B 1 165 ? -8.031 11.938 27.812 1 44.84 165 GLU B O 1
ATOM 2679 N N . GLY B 1 166 ? -7.668 11.102 25.797 1 44.25 166 GLY B N 1
ATOM 2680 C CA . GLY B 1 166 ? -6.711 12.156 25.5 1 44.25 166 GLY B CA 1
ATOM 2681 C C . GLY B 1 166 ? -7.359 13.516 25.328 1 44.25 166 GLY B C 1
ATOM 2682 O O . GLY B 1 166 ? -6.738 14.547 25.594 1 44.25 166 GLY B O 1
ATOM 2683 N N . ALA B 1 167 ? -8.516 13.617 24.906 1 44.19 167 ALA B N 1
ATOM 2684 C CA . ALA B 1 167 ? -9.281 14.859 24.859 1 44.19 167 ALA B CA 1
ATOM 2685 C C . ALA B 1 167 ? -9.531 15.398 26.266 1 44.19 167 ALA B C 1
ATOM 2687 O O . ALA B 1 167 ? -9.555 16.609 26.469 1 44.19 167 ALA B O 1
ATOM 2688 N N . ASP B 1 168 ? -9.711 14.57 27.141 1 43.06 168 ASP B N 1
ATOM 2689 C CA . ASP B 1 168 ? -9.961 15.031 28.516 1 43.06 168 ASP B CA 1
ATOM 2690 C C . ASP B 1 168 ? -8.672 15.539 29.156 1 43.06 168 ASP B C 1
ATOM 2692 O O . ASP B 1 168 ? -8.719 16.297 30.125 1 43.06 168 ASP B O 1
ATOM 2696 N N . LEU B 1 169 ? -7.602 15.125 28.75 1 39.5 169 LEU B N 1
ATOM 2697 C CA . LEU B 1 169 ? -6.379 15.586 29.406 1 39.5 169 LEU B CA 1
ATOM 2698 C C . LEU B 1 169 ? -5.996 16.984 28.922 1 39.5 169 LEU B C 1
ATOM 2700 O O . LEU B 1 169 ? -5.117 17.625 29.5 1 39.5 169 LEU B O 1
ATOM 2704 N N . CYS B 1 170 ? -6.477 17.484 27.781 1 36.66 170 CYS B N 1
ATOM 2705 C CA . CYS B 1 170 ? -6.293 18.906 27.5 1 36.66 170 CYS B CA 1
ATOM 2706 C C . CYS B 1 170 ? -7.445 19.719 28.062 1 36.66 170 CYS B C 1
ATOM 2708 O O . CYS B 1 170 ? -8.484 19.875 27.422 1 36.66 170 CYS B O 1
ATOM 2710 N N . PRO B 1 171 ? -7.531 19.828 29.359 1 35.09 171 PRO B N 1
ATOM 2711 C CA . PRO B 1 171 ? -8.539 20.719 29.953 1 35.09 171 PRO B CA 1
ATOM 2712 C C . PRO B 1 171 ? -8.445 22.156 29.406 1 35.09 171 PRO B C 1
ATOM 2714 O O . PRO B 1 171 ? -7.371 22.594 28.984 1 35.09 171 PRO B O 1
ATOM 2717 N N . ASP B 1 172 ? -9.531 22.625 28.812 1 37.25 172 ASP B N 1
ATOM 2718 C CA . ASP B 1 172 ? -9.68 24.047 28.531 1 37.25 172 ASP B CA 1
ATOM 2719 C C . ASP B 1 172 ? -9.188 24.891 29.703 1 37.25 172 ASP B C 1
ATOM 2721 O O . ASP B 1 172 ? -9.773 24.859 30.781 1 37.25 172 ASP B O 1
ATOM 2725 N N . THR B 1 173 ? -7.934 24.938 29.953 1 38.53 173 THR B N 1
ATOM 2726 C CA . THR B 1 173 ? -7.387 25.766 31.016 1 38.53 173 THR B CA 1
ATOM 2727 C C . THR B 1 173 ? -7.816 27.219 30.859 1 38.53 173 THR B C 1
ATOM 2729 O O . THR B 1 173 ? -7.391 28.078 31.625 1 38.53 173 THR B O 1
ATOM 2732 N N . ALA B 1 174 ? -8.727 27.719 29.938 1 40.31 174 ALA B N 1
ATOM 2733 C CA . ALA B 1 174 ? -8.914 29.172 29.906 1 40.31 174 ALA B CA 1
ATOM 2734 C C . ALA B 1 174 ? -9.727 29.641 31.109 1 40.31 174 ALA B C 1
ATOM 2736 O O . ALA B 1 174 ? -9.977 30.844 31.266 1 40.31 174 ALA B O 1
ATOM 2737 N N . LYS B 1 175 ? -10.414 28.797 31.906 1 37.5 175 LYS B N 1
ATOM 2738 C CA . LYS B 1 175 ? -11.359 29.578 32.688 1 37.5 175 LYS B CA 1
ATOM 2739 C C . LYS B 1 175 ? -10.664 30.203 33.906 1 37.5 175 LYS B C 1
ATOM 2741 O O . LYS B 1 175 ? -11.328 30.703 34.812 1 37.5 175 LYS B O 1
ATOM 2746 N N . THR B 1 176 ? -9.352 30.031 34.031 1 33.59 176 THR B N 1
ATOM 2747 C CA . THR B 1 176 ? -8.961 30.688 35.281 1 33.59 176 THR B CA 1
ATOM 2748 C C . THR B 1 176 ? -8.836 32.188 35.062 1 33.59 176 THR B C 1
ATOM 2750 O O . THR B 1 176 ? -8.367 32.938 35.938 1 33.59 176 THR B O 1
ATOM 2753 N N . GLY B 1 177 ? -9.594 32.875 34.031 1 28.25 177 GLY B N 1
ATOM 2754 C CA . GLY B 1 177 ? -9.664 34.281 34.438 1 28.25 177 GLY B CA 1
ATOM 2755 C C . GLY B 1 177 ? -10.688 34.531 35.531 1 28.25 177 GLY B C 1
ATOM 2756 O O . GLY B 1 177 ? -11.602 33.75 35.719 1 28.25 177 GLY B O 1
#

Secondary structure (DSSP, 8-state):
-----------EEEEEPP-EEEEEETTEEEEEEE-TT-SS-EEEHHHHHHTT---EEEEEEEEEE-SBTT-EEEEEEEEEEEEEETTEEEEEEEEEE-BSS-SEEE-HHHHHHTT-EEETTTTEEE-S-SSPPP--STTEEEEEHHHHHHHHHHHHHHHHHHHHHHHHHS--GGGG-/-----------EEEEEPP-EEEEEETTEEEEEEE-TT-SS-EEEHHHHHHTT---EEEEEEEEEE-SBTT-EEEEEEEEEEEEEETTEEEEEEEEEE-BSS-SEEE-HHHHHHTT-EEETTTTEEE-S-SSPPP--STTEEEEEHHHHHHHHHHHHHHHHHHHHHHHHHS--GGGG-

Nearest PDB structures (foldseek):
  4rgh-assembly1_A  TM=6.957E-01  e=4.320E-08  Homo sapiens
  3s8i-assembly1_B  TM=7.569E-01  e=4.169E-07  Homo sapiens
  7d66-assembly1_F  TM=6.907E-01  e=4.418E-07  Toxoplasma gondii GT1
  5ys4-assembly1_D  TM=6.891E-01  e=1.120E-06  Leishmania major
  5ys4-assembly2_C  TM=6.614E-01  e=6.789E-06  Leishmania major

Solvent-accessible surface area (backbone atoms only — not comparable to full-atom values): 19205 Å² total; per-residue (Å²): 132,80,75,75,68,74,71,60,67,73,57,70,45,73,29,42,58,64,56,69,43,76,30,27,53,70,82,36,80,40,45,30,35,52,19,50,57,35,70,49,36,33,29,14,48,64,51,37,60,75,68,62,53,67,70,46,72,45,77,58,71,38,77,44,89,50,68,41,54,88,55,77,46,67,31,49,33,27,34,70,41,45,37,34,47,91,79,27,69,43,81,46,72,22,40,36,36,54,44,54,96,36,40,28,39,40,5,23,47,55,32,35,23,19,25,27,35,41,31,26,71,65,78,43,79,42,78,67,37,58,51,80,44,85,89,67,67,90,60,37,42,78,40,42,59,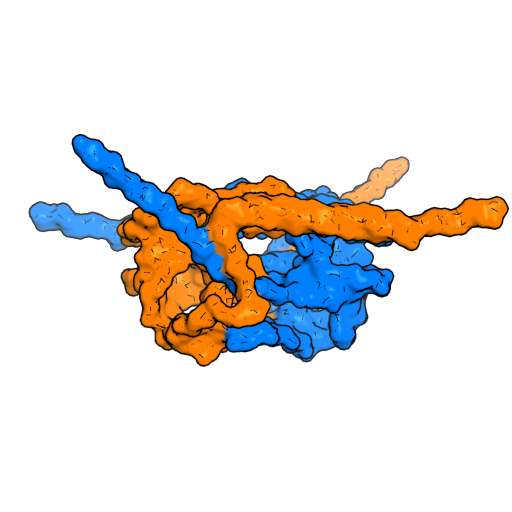83,44,44,65,49,44,57,51,43,52,50,45,50,50,48,48,48,50,54,51,55,53,61,70,59,62,79,70,69,69,78,109,132,81,75,76,69,75,72,59,68,73,57,69,44,72,29,45,60,65,55,69,42,77,31,26,53,70,84,36,81,42,45,28,33,50,18,50,59,35,72,48,37,32,31,14,49,66,51,36,60,73,66,63,52,67,71,45,72,44,76,58,72,39,78,44,89,51,68,40,53,86,55,78,45,70,30,49,34,28,34,69,40,44,38,33,47,90,80,26,71,42,81,44,73,22,41,35,34,54,44,55,97,36,40,26,39,40,5,22,46,55,31,37,24,18,25,27,34,40,32,25,72,65,78,44,78,42,80,66,37,58,53,80,45,85,90,67,66,90,60,38,42,78,40,41,60,83,45,45,65,48,43,58,50,44,52,50,44,49,51,48,48,49,50,54,52,54,53,61,69,60,60,81,71,70,69,80,112

Foldseek 3Di:
DPPPPPPPPPDDDDDDDFDWDWKDWQRHTWIEGEEAPFPFKEFEPVCCVVVVFDKDFAPDWDWGDDPDPPDTDIFGIKGWTFIGDDLATDTDIHTYDHDDPGRMYDYNQNCVQQVWDFDVPPTDIDGNHNGGHDDDDDVDDDADVVCVVVVVVVVVVVVVVVVVVVVVVPPPVPVVD/DPPPPPPPPPDDDDDDDFDWDWKDWQRHTWIEGEEAPFPFKEFEPVCCVVVVFDKDFAPDWDWGDDPDPPDTDIFGIKGWTFIGDDLATDTDIHTYDHDDPGRMYDYNQNCPQQVWDFDVPPTDIDGNHNGGHDPDDDVDDDADPVCVVVVVVVVVVVVVVVVVVVVVVPPPVPPPD